Protein AF-0000000085037256 (afdb_homodimer)

pLDDT: mean 93.44, std 9.53, range [38.25, 98.62]

Radius of gyration: 22.41 Å; Cα contacts (8 Å, |Δi|>4): 250; chains: 2; bounding box: 40×69×41 Å

Foldseek 3Di:
DDDDPVDQPLVVVLVVVLVCDLVPVADAFDFDDALVVVCVVVVHDSVSSVVSVVVCVVLVQWHQDPPPHIGGHNPVVSSVVVVVVVVVVVVVVVVVVVVVVVDDPVRVVVVVVVVVVVVVVVVD/DDDDPVDQPLVVVLVVVLVCDLVPVADAFDFDDALVVVCVVVVHDSVSSVVSVVVCCVLVQWHQDPPPHIGGHNPVVSSVVVVVVVVVVVVVVVVVVVVVVVDDPVRVVVVVVVVVVVVVVVVD

Organism: Levilactobacillus brevis (strain ATCC 367 / BCRC 12310 / CIP 105137 / JCM 1170 / LMG 11437 / NCIMB 947 / NCTC 947) (NCBI:txid387344)

InterPro domains:
  IPR000524 Transcription regulator HTH, GntR [PF00392] (10-72)
  IPR000524 Transcription regulator HTH, GntR [PS50949] (7-75)
  IPR000524 Transcription regulator HTH, GntR [SM00345] (13-72)
  IPR000524 Transcription regulator HTH, GntR [cd07377] (8-73)
  IPR036388 Winged helix-like DNA-binding domain superfamily [G3DSA:1.10.10.10] (6-124)
  IPR036390 Winged helix DNA-binding domain superfamily [SSF46785] (2-76)

Sequence (248 aa):
MEFDDKVPIYYQIKTYLYHEMIIGQLAPGDKLPAVRQLAVDLTVNVNTVQRALGEMITEGIIESKRGKGNFVTMDEQRITHLKEQLVMEQLERVYEQLHALNLTDEEIIASLKRYIAQRGQQHDMEFDDKVPIYYQIKTYLYHEMIIGQLAPGDKLPAVRQLAVDLTVNVNTVQRALGEMITEGIIESKRGKGNFVTMDEQRITHLKEQLVMEQLERVYEQLHALNLTDEEIIASLKRYIAQRGQQHD

Structure (mmCIF, N/CA/C/O backbone):
data_AF-0000000085037256-model_v1
#
loop_
_entity.id
_entity.type
_entity.pdbx_description
1 polymer 'Transcriptional regulator, GntR family'
#
loop_
_atom_site.group_PDB
_atom_site.id
_atom_site.type_symbol
_atom_site.label_atom_id
_atom_site.label_alt_id
_atom_site.label_comp_id
_atom_site.label_asym_id
_atom_site.label_entity_id
_atom_site.label_seq_id
_atom_site.pdbx_PDB_ins_code
_atom_site.Cartn_x
_atom_site.Cartn_y
_atom_site.Cartn_z
_atom_site.occupancy
_atom_site.B_iso_or_equiv
_atom_site.auth_seq_id
_atom_site.auth_comp_id
_atom_site.auth_asym_id
_atom_site.auth_atom_id
_atom_site.pdbx_PDB_model_num
ATOM 1 N N . MET A 1 1 ? 8.766 -5.738 -16.219 1 71.19 1 MET A N 1
ATOM 2 C CA . MET A 1 1 ? 8.336 -5.531 -14.844 1 71.19 1 MET A CA 1
ATOM 3 C C . MET A 1 1 ? 9.188 -4.465 -14.164 1 71.19 1 MET A C 1
ATOM 5 O O . MET A 1 1 ? 10.406 -4.426 -14.344 1 71.19 1 MET A O 1
ATOM 9 N N . GLU A 1 2 ? 8.562 -3.508 -13.617 1 76.12 2 GLU A N 1
ATOM 10 C CA . GLU A 1 2 ? 9.297 -2.5 -12.852 1 76.12 2 GLU A CA 1
ATOM 11 C C . GLU A 1 2 ? 9.273 -2.807 -11.359 1 76.12 2 GLU A C 1
ATOM 13 O O . GLU A 1 2 ? 8.211 -2.781 -10.734 1 76.12 2 GLU A O 1
ATOM 18 N N . PHE A 1 3 ? 10.57 -3.064 -10.906 1 82.38 3 PHE A N 1
ATOM 19 C CA . PHE A 1 3 ? 10.664 -3.49 -9.516 1 82.38 3 PHE A CA 1
ATOM 20 C C . PHE A 1 3 ? 10.703 -2.283 -8.578 1 82.38 3 PHE A C 1
ATOM 22 O O . PHE A 1 3 ? 11.242 -1.232 -8.938 1 82.38 3 PHE A O 1
ATOM 29 N N . ASP A 1 4 ? 10.086 -2.488 -7.48 1 79.81 4 ASP A N 1
ATOM 30 C CA . ASP A 1 4 ? 10.156 -1.527 -6.383 1 79.81 4 ASP A CA 1
ATOM 31 C C . ASP A 1 4 ? 11.398 -1.771 -5.523 1 79.81 4 ASP A C 1
ATOM 33 O O . ASP A 1 4 ? 11.586 -2.867 -4.992 1 79.81 4 ASP A O 1
ATOM 37 N N . ASP A 1 5 ? 12.211 -0.884 -5.402 1 77.94 5 ASP A N 1
ATOM 38 C CA . ASP A 1 5 ? 13.477 -1.021 -4.688 1 77.94 5 ASP A CA 1
ATOM 39 C C . ASP A 1 5 ? 13.25 -1.223 -3.193 1 77.94 5 ASP A C 1
ATOM 41 O O . ASP A 1 5 ? 14.156 -1.629 -2.469 1 77.94 5 ASP A O 1
ATOM 45 N N . LYS A 1 6 ? 12.125 -0.974 -2.699 1 77.69 6 LYS A N 1
ATOM 46 C CA . LYS A 1 6 ? 11.852 -1.091 -1.271 1 77.69 6 LYS A CA 1
ATOM 47 C C . LYS A 1 6 ? 11.398 -2.504 -0.911 1 77.69 6 LYS A C 1
ATOM 49 O O . LYS A 1 6 ? 11.266 -2.836 0.269 1 77.69 6 LYS A O 1
ATOM 54 N N . VAL A 1 7 ? 11.195 -3.264 -1.83 1 85.88 7 VAL A N 1
ATOM 55 C CA . VAL A 1 7 ? 10.734 -4.637 -1.647 1 85.88 7 VAL A CA 1
ATOM 56 C C . VAL A 1 7 ? 11.75 -5.605 -2.244 1 85.88 7 VAL A C 1
ATOM 58 O O . VAL A 1 7 ? 12.227 -5.406 -3.365 1 85.88 7 VAL A O 1
ATOM 61 N N . PRO A 1 8 ? 12.094 -6.539 -1.472 1 93.06 8 PRO A N 1
ATOM 62 C CA . PRO A 1 8 ? 13.031 -7.512 -2.043 1 93.06 8 PRO A CA 1
ATOM 63 C C . PRO A 1 8 ? 12.578 -8.031 -3.404 1 93.06 8 PRO A C 1
ATOM 65 O O . PRO A 1 8 ? 11.398 -8.359 -3.586 1 93.06 8 PRO A O 1
ATOM 68 N N . ILE A 1 9 ? 13.453 -8.125 -4.258 1 94.38 9 ILE A N 1
ATOM 69 C CA . ILE A 1 9 ? 13.156 -8.461 -5.648 1 94.38 9 ILE A CA 1
ATOM 70 C C . ILE A 1 9 ? 12.547 -9.859 -5.715 1 94.38 9 ILE A C 1
ATOM 72 O O . ILE A 1 9 ? 11.594 -10.094 -6.465 1 94.38 9 ILE A O 1
ATOM 76 N N . TYR A 1 10 ? 13.086 -10.812 -4.949 1 96.75 10 TYR A N 1
ATOM 77 C CA . TYR A 1 10 ? 12.547 -12.172 -4.984 1 96.75 10 TYR A CA 1
ATOM 78 C C . TYR A 1 10 ? 11.07 -12.18 -4.602 1 96.75 10 TYR A C 1
ATOM 80 O O . TYR A 1 10 ? 10.281 -12.945 -5.168 1 96.75 10 TYR A O 1
ATOM 88 N N . TYR A 1 11 ? 10.758 -11.344 -3.723 1 95.62 11 TYR A N 1
ATOM 89 C CA . TYR A 1 11 ? 9.375 -11.266 -3.27 1 95.62 11 TYR A CA 1
ATOM 90 C C . TYR A 1 11 ? 8.477 -10.703 -4.359 1 95.62 11 TYR A C 1
ATOM 92 O O . TYR A 1 11 ? 7.336 -11.148 -4.527 1 95.62 11 TYR A O 1
ATOM 100 N N . GLN A 1 12 ? 8.961 -9.742 -4.984 1 94.62 12 GLN A N 1
ATOM 101 C CA . GLN A 1 12 ? 8.211 -9.164 -6.098 1 94.62 12 GLN A CA 1
ATOM 102 C C . GLN A 1 12 ? 8.016 -10.188 -7.215 1 94.62 12 GLN A C 1
ATOM 104 O O . GLN A 1 12 ? 6.969 -10.211 -7.863 1 94.62 12 GLN A O 1
ATOM 109 N N . ILE A 1 13 ? 9.008 -11.008 -7.41 1 95.94 13 ILE A N 1
ATOM 110 C CA . ILE A 1 13 ? 8.898 -12.078 -8.398 1 95.94 13 ILE A CA 1
ATOM 111 C C . ILE A 1 13 ? 7.805 -13.055 -7.98 1 95.94 13 ILE A C 1
ATOM 113 O O . ILE A 1 13 ? 6.949 -13.422 -8.789 1 95.94 13 ILE A O 1
ATOM 117 N N . LYS A 1 14 ? 7.852 -13.43 -6.742 1 96.31 14 LYS A N 1
ATOM 118 C CA . LYS A 1 14 ? 6.812 -14.312 -6.223 1 96.31 14 LYS A CA 1
ATOM 119 C C . LYS A 1 14 ? 5.426 -13.719 -6.449 1 96.31 14 LYS A C 1
ATOM 121 O O . LYS A 1 14 ? 4.531 -14.391 -6.969 1 96.31 14 LYS A O 1
ATOM 126 N N . THR A 1 15 ? 5.344 -12.5 -6.043 1 93.5 15 THR A N 1
ATOM 127 C CA . THR A 1 15 ? 4.043 -11.852 -6.109 1 93.5 15 THR A CA 1
ATOM 128 C C . THR A 1 15 ? 3.559 -11.75 -7.555 1 93.5 15 THR A C 1
ATOM 130 O O . THR A 1 15 ? 2.371 -11.93 -7.828 1 93.5 15 THR A O 1
ATOM 133 N N . TYR A 1 16 ? 4.457 -11.445 -8.43 1 93.69 16 TYR A N 1
ATOM 134 C CA . TYR A 1 16 ? 4.133 -11.398 -9.852 1 93.69 16 TYR A CA 1
ATOM 135 C C . TYR A 1 16 ? 3.594 -12.742 -10.328 1 93.69 16 TYR A C 1
ATOM 137 O O . TYR A 1 16 ? 2.539 -12.805 -10.969 1 93.69 16 TYR A O 1
ATOM 145 N N . LEU A 1 17 ? 4.293 -13.812 -10.023 1 96.38 17 LEU A N 1
ATOM 146 C CA . LEU A 1 17 ? 3.889 -15.148 -10.469 1 96.38 17 LEU A CA 1
ATOM 147 C C . LEU A 1 17 ? 2.58 -15.562 -9.805 1 96.38 17 LEU A C 1
ATOM 149 O O . LEU A 1 17 ? 1.736 -16.203 -10.438 1 96.38 17 LEU A O 1
ATOM 153 N N . TYR A 1 18 ? 2.432 -15.172 -8.508 1 96.75 18 TYR A N 1
ATOM 154 C CA . TYR A 1 18 ? 1.162 -15.422 -7.836 1 96.75 18 TYR A CA 1
ATOM 155 C C . TYR A 1 18 ? 0.011 -14.758 -8.578 1 96.75 18 TYR A C 1
ATOM 157 O O . TYR A 1 18 ? -1.038 -15.367 -8.789 1 96.75 18 TYR A O 1
ATOM 165 N N . HIS A 1 19 ? 0.252 -13.555 -8.953 1 94.69 19 HIS A N 1
ATOM 166 C CA . HIS A 1 19 ? -0.771 -12.82 -9.688 1 94.69 19 HIS A CA 1
ATOM 167 C C . HIS A 1 19 ? -1.136 -13.539 -10.992 1 94.69 19 HIS A C 1
ATOM 169 O O . HIS A 1 19 ? -2.318 -13.695 -11.305 1 94.69 19 HIS A O 1
ATOM 175 N N . GLU A 1 20 ? -0.145 -13.977 -11.688 1 94.62 20 GLU A N 1
ATOM 176 C CA . GLU A 1 20 ? -0.378 -14.688 -12.938 1 94.62 20 GLU A CA 1
ATOM 177 C C . GLU A 1 20 ? -1.206 -15.953 -12.711 1 94.62 20 GLU A C 1
ATOM 179 O O . GLU A 1 20 ? -2.043 -16.312 -13.547 1 94.62 20 GLU A O 1
ATOM 184 N N . MET A 1 21 ? -1.015 -16.578 -11.625 1 96.56 21 MET A N 1
ATOM 185 C CA . MET A 1 21 ? -1.751 -17.797 -11.297 1 96.56 21 MET A CA 1
ATOM 186 C C . MET A 1 21 ? -3.193 -17.484 -10.914 1 96.56 21 MET A C 1
ATOM 188 O O . MET A 1 21 ? -4.121 -18.172 -11.344 1 96.56 21 MET A O 1
ATOM 192 N N . ILE A 1 22 ? -3.316 -16.422 -10.242 1 94.38 22 ILE A N 1
ATOM 193 C CA . ILE A 1 22 ? -4.625 -16.047 -9.727 1 94.38 22 ILE A CA 1
ATOM 194 C C . ILE A 1 22 ? -5.523 -15.594 -10.867 1 94.38 22 ILE A C 1
ATOM 196 O O . ILE A 1 22 ? -6.711 -15.922 -10.906 1 94.38 22 ILE A O 1
ATOM 200 N N . ILE A 1 23 ? -4.93 -14.891 -11.82 1 92.12 23 ILE A N 1
ATOM 201 C CA . ILE A 1 23 ? -5.754 -14.359 -12.898 1 92.12 23 ILE A CA 1
ATOM 202 C C . ILE A 1 23 ? -5.859 -15.383 -14.023 1 92.12 23 ILE A C 1
ATOM 204 O O . ILE A 1 23 ? -6.461 -15.109 -15.07 1 92.12 23 ILE A O 1
ATOM 208 N N . GLY A 1 24 ? -5.184 -16.516 -13.859 1 92.19 24 GLY A N 1
ATOM 209 C CA . GLY A 1 24 ? -5.395 -17.656 -14.734 1 92.19 24 GLY A CA 1
ATOM 210 C C . GLY A 1 24 ? -4.43 -17.688 -15.906 1 92.19 24 GLY A C 1
ATOM 211 O O . GLY A 1 24 ? -4.527 -18.578 -16.766 1 92.19 24 GLY A O 1
ATOM 212 N N . GLN A 1 25 ? -3.518 -16.797 -16.016 1 94.5 25 GLN A N 1
ATOM 213 C CA . GLN A 1 25 ? -2.516 -16.828 -17.078 1 94.5 25 GLN A CA 1
ATOM 214 C C . GLN A 1 25 ? -1.557 -18 -16.891 1 94.5 25 GLN A C 1
ATOM 216 O O . GLN A 1 25 ? -1.005 -18.531 -17.859 1 94.5 25 GLN A O 1
ATOM 221 N N . LEU A 1 26 ? -1.323 -18.359 -15.656 1 96.94 26 LEU A N 1
ATOM 222 C CA . LEU A 1 26 ? -0.667 -19.609 -15.281 1 96.94 26 LEU A CA 1
ATOM 223 C C . LEU A 1 26 ? -1.65 -20.562 -14.602 1 96.94 26 LEU A C 1
ATOM 225 O O . LEU A 1 26 ? -1.991 -20.375 -13.43 1 96.94 26 LEU A O 1
ATOM 229 N N . ALA A 1 27 ? -2.049 -21.547 -15.305 1 96.56 27 ALA A N 1
ATOM 230 C CA . ALA A 1 27 ? -3.062 -22.453 -14.789 1 96.56 27 ALA A CA 1
ATOM 231 C C . ALA A 1 27 ? -2.424 -23.594 -13.992 1 96.56 27 ALA A C 1
ATOM 233 O O . ALA A 1 27 ? -1.229 -23.859 -14.133 1 96.56 27 ALA A O 1
ATOM 234 N N . PRO A 1 28 ? -3.236 -24.172 -13.141 1 97.19 28 PRO A N 1
ATOM 235 C CA . PRO A 1 28 ? -2.711 -25.359 -12.453 1 97.19 28 PRO A CA 1
ATOM 236 C C . PRO A 1 28 ? -2.105 -26.375 -13.414 1 97.19 28 PRO A C 1
ATOM 238 O O . PRO A 1 28 ? -2.713 -26.703 -14.438 1 97.19 28 PRO A O 1
ATOM 241 N N . GLY A 1 29 ? -0.904 -26.781 -13.125 1 97.56 29 GLY A N 1
ATOM 242 C CA . GLY A 1 29 ? -0.241 -27.797 -13.938 1 97.56 29 GLY A CA 1
ATOM 243 C C . GLY A 1 29 ? 0.643 -27.203 -15.016 1 97.56 29 GLY A C 1
ATOM 244 O O . GLY A 1 29 ? 1.441 -27.922 -15.633 1 97.56 29 GLY A O 1
ATOM 245 N N . ASP A 1 30 ? 0.539 -25.938 -15.289 1 97.94 30 ASP A N 1
ATOM 246 C CA . ASP A 1 30 ? 1.354 -25.297 -16.312 1 97.94 30 ASP A CA 1
ATOM 247 C C . ASP A 1 30 ? 2.834 -25.312 -15.938 1 97.94 30 ASP A C 1
ATOM 249 O O . ASP A 1 30 ? 3.184 -25.141 -14.766 1 97.94 30 ASP A O 1
ATOM 253 N N . LYS A 1 31 ? 3.604 -25.438 -16.922 1 98.06 31 LYS A N 1
ATOM 254 C CA . LYS A 1 31 ? 5.047 -25.344 -16.734 1 98.06 31 LYS A CA 1
ATOM 255 C C . LYS A 1 31 ? 5.496 -23.891 -16.672 1 98.06 31 LYS A C 1
ATOM 257 O O . LYS A 1 31 ? 5.066 -23.062 -17.5 1 98.06 31 LYS A O 1
ATOM 262 N N . LEU A 1 32 ? 6.285 -23.562 -15.672 1 97.94 32 LEU A N 1
ATOM 263 C CA . LEU A 1 32 ? 6.902 -22.234 -15.641 1 97.94 32 LEU A CA 1
ATOM 264 C C . LEU A 1 32 ? 8.094 -22.172 -16.594 1 97.94 32 LEU A C 1
ATOM 266 O O . LEU A 1 32 ? 8.734 -23.188 -16.859 1 97.94 32 LEU A O 1
ATOM 270 N N . PRO A 1 33 ? 8.391 -20.984 -17.062 1 95.94 33 PRO A N 1
ATOM 271 C CA . PRO A 1 33 ? 9.648 -20.844 -17.797 1 95.94 33 PRO A CA 1
ATOM 272 C C . PRO A 1 33 ? 10.859 -21.297 -16.969 1 95.94 33 PRO A C 1
ATOM 274 O O . PRO A 1 33 ? 10.828 -21.234 -15.742 1 95.94 33 PRO A O 1
ATOM 277 N N . ALA A 1 34 ? 11.852 -21.688 -17.703 1 96.25 34 ALA A N 1
ATOM 278 C CA . ALA A 1 34 ? 13.086 -22.078 -17.031 1 96.25 34 ALA A CA 1
ATOM 279 C C . ALA A 1 34 ? 13.633 -20.922 -16.188 1 96.25 34 ALA A C 1
ATOM 281 O O . ALA A 1 34 ? 13.43 -19.75 -16.516 1 96.25 34 ALA A O 1
ATOM 282 N N . VAL A 1 35 ? 14.273 -21.25 -15.094 1 96.69 35 VAL A N 1
ATOM 283 C CA . VAL A 1 35 ? 14.82 -20.266 -14.156 1 96.69 35 VAL A CA 1
ATOM 284 C C . VAL A 1 35 ? 15.664 -19.25 -14.906 1 96.69 35 VAL A C 1
ATOM 286 O O . VAL A 1 35 ? 15.516 -18.047 -14.695 1 96.69 35 VAL A O 1
ATOM 289 N N . ARG A 1 36 ? 16.516 -19.719 -15.812 1 96.31 36 ARG A N 1
ATOM 290 C CA . ARG A 1 36 ? 17.391 -18.828 -16.562 1 96.31 36 ARG A CA 1
ATOM 291 C C . ARG A 1 36 ? 16.594 -17.906 -17.484 1 96.31 36 ARG A C 1
ATOM 293 O O . ARG A 1 36 ? 16.938 -16.734 -17.641 1 96.31 36 ARG A O 1
ATOM 300 N N . GLN A 1 37 ? 15.617 -18.453 -18.062 1 96.56 37 GLN A N 1
ATOM 301 C CA . GLN A 1 37 ? 14.766 -17.641 -18.938 1 96.56 37 GLN A CA 1
ATOM 302 C C . GLN A 1 37 ? 14.031 -16.562 -18.141 1 96.56 37 GLN A C 1
ATOM 304 O O . GLN A 1 37 ? 13.93 -15.422 -18.578 1 96.56 37 GLN A O 1
ATOM 309 N N . LEU A 1 38 ? 13.492 -16.953 -16.922 1 95.94 38 LEU A N 1
ATOM 310 C CA . LEU A 1 38 ? 12.844 -15.984 -16.047 1 95.94 38 LEU A CA 1
ATOM 311 C C . LEU A 1 38 ? 13.805 -14.867 -15.664 1 95.94 38 LEU A C 1
ATOM 313 O O . LEU A 1 38 ? 13.422 -13.695 -15.633 1 95.94 38 LEU A O 1
ATOM 317 N N . ALA A 1 39 ? 15.023 -15.242 -15.352 1 96.94 39 ALA A N 1
ATOM 318 C CA . ALA A 1 39 ? 16.047 -14.266 -14.977 1 96.94 39 ALA A CA 1
ATOM 319 C C . ALA A 1 39 ? 16.281 -13.25 -16.094 1 96.94 39 ALA A C 1
ATOM 321 O O . ALA A 1 39 ? 16.359 -12.047 -15.844 1 96.94 39 ALA A O 1
ATOM 322 N N . VAL A 1 40 ? 16.297 -13.734 -17.312 1 95.62 40 VAL A N 1
ATOM 323 C CA . VAL A 1 40 ? 16.5 -12.891 -18.484 1 95.62 40 VAL A CA 1
ATOM 324 C C . VAL A 1 40 ? 15.273 -12.016 -18.719 1 95.62 40 VAL A C 1
ATOM 326 O O . VAL A 1 40 ? 15.391 -10.797 -1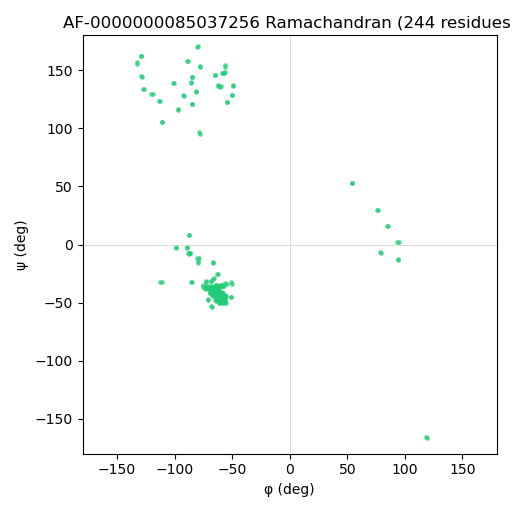8.859 1 95.62 40 VAL A O 1
ATOM 329 N N . ASP A 1 41 ? 14.164 -12.695 -18.656 1 93.56 41 ASP A N 1
ATOM 330 C CA . ASP A 1 41 ? 12.914 -11.992 -18.938 1 93.56 41 ASP A CA 1
ATOM 331 C C . ASP A 1 41 ? 12.688 -10.859 -17.938 1 93.56 41 ASP A C 1
ATOM 333 O O . ASP A 1 41 ? 12.172 -9.805 -18.297 1 93.56 41 ASP A O 1
ATOM 337 N N . LEU A 1 42 ? 13.062 -11.094 -16.703 1 93.12 42 LEU A N 1
ATOM 338 C CA . LEU A 1 42 ? 12.773 -10.133 -15.648 1 93.12 42 LEU A CA 1
ATOM 339 C C . LEU A 1 42 ? 13.992 -9.258 -15.367 1 93.12 42 LEU A C 1
ATOM 341 O O . LEU A 1 42 ? 13.938 -8.367 -14.508 1 93.12 42 LEU A O 1
ATOM 345 N N . THR A 1 43 ? 15.07 -9.523 -16.062 1 94.38 43 THR A N 1
ATOM 346 C CA . THR A 1 43 ? 16.328 -8.789 -15.891 1 94.38 43 THR A CA 1
ATOM 347 C C . THR A 1 43 ? 16.766 -8.805 -14.43 1 94.38 43 THR A C 1
ATOM 349 O O . THR A 1 43 ? 17.062 -7.754 -13.859 1 94.38 43 THR A O 1
ATOM 352 N N . VAL A 1 44 ? 16.828 -9.961 -13.891 1 95.81 44 VAL A N 1
ATOM 353 C CA . VAL A 1 44 ? 17.219 -10.156 -12.5 1 95.81 44 VAL A CA 1
ATOM 354 C C . VAL A 1 44 ? 18.266 -11.266 -12.414 1 95.81 44 VAL A C 1
ATOM 356 O O . VAL A 1 44 ? 18.375 -12.094 -13.32 1 95.81 44 VAL A O 1
ATOM 359 N N . ASN A 1 45 ? 19 -11.219 -11.391 1 96.06 45 ASN A N 1
ATOM 360 C CA . ASN A 1 45 ? 19.984 -12.258 -11.125 1 96.06 45 ASN A CA 1
ATOM 361 C C . ASN A 1 45 ? 19.328 -13.625 -10.984 1 96.06 45 ASN A C 1
ATOM 363 O O . ASN A 1 45 ? 18.297 -13.758 -10.312 1 96.06 45 ASN A O 1
ATOM 367 N N . VAL A 1 46 ? 19.922 -14.641 -11.594 1 97.38 46 VAL A N 1
ATOM 368 C CA . VAL A 1 46 ? 19.391 -16 -11.586 1 97.38 46 VAL A CA 1
ATOM 369 C C . VAL A 1 46 ? 19.203 -16.469 -10.148 1 97.38 46 VAL A C 1
ATOM 371 O O . VAL A 1 46 ? 18.25 -17.188 -9.844 1 97.38 46 VAL A O 1
ATOM 374 N N . ASN A 1 47 ? 20.016 -16.062 -9.273 1 98 47 ASN A N 1
ATOM 375 C CA . ASN A 1 47 ? 19.938 -16.484 -7.879 1 98 47 ASN A CA 1
ATOM 376 C C . ASN A 1 47 ? 18.688 -15.93 -7.199 1 98 47 ASN A C 1
ATOM 378 O O . ASN A 1 47 ? 18.109 -16.578 -6.324 1 98 47 ASN A O 1
ATOM 382 N N . THR A 1 48 ? 18.312 -14.742 -7.551 1 97.75 48 THR A N 1
ATOM 383 C CA . THR A 1 48 ? 17.109 -14.117 -7.004 1 97.75 48 THR A CA 1
ATOM 384 C C . THR A 1 48 ? 15.859 -14.852 -7.469 1 97.75 48 THR A C 1
ATOM 386 O O . THR A 1 48 ? 14.93 -15.062 -6.688 1 97.75 48 THR A O 1
ATOM 389 N N . VAL A 1 49 ? 15.938 -15.281 -8.719 1 97.69 49 VAL A N 1
ATOM 390 C CA . VAL A 1 49 ? 14.836 -16.062 -9.258 1 97.69 49 VAL A CA 1
ATOM 391 C C . VAL A 1 49 ? 14.75 -17.406 -8.539 1 97.69 49 VAL A C 1
ATOM 393 O O . VAL A 1 49 ? 13.664 -17.844 -8.141 1 97.69 49 VAL A O 1
ATOM 396 N N . GLN A 1 50 ? 15.859 -18 -8.352 1 97.94 50 GLN A N 1
ATOM 397 C CA . GLN A 1 50 ? 15.906 -19.297 -7.668 1 97.94 50 GLN A CA 1
ATOM 398 C C . GLN A 1 50 ? 15.344 -19.188 -6.25 1 97.94 50 GLN A C 1
ATOM 400 O O . GLN A 1 50 ? 14.617 -20.062 -5.801 1 97.94 50 GLN A O 1
ATOM 405 N N . ARG A 1 51 ? 15.711 -18.156 -5.625 1 98.19 51 ARG A N 1
ATOM 406 C CA . ARG A 1 51 ? 15.195 -17.922 -4.281 1 98.19 51 ARG A CA 1
ATOM 407 C C . ARG A 1 51 ? 13.672 -17.812 -4.293 1 98.19 51 ARG A C 1
ATOM 409 O O . ARG A 1 51 ? 12.992 -18.438 -3.465 1 98.19 51 ARG A O 1
ATOM 416 N N . ALA A 1 52 ? 13.141 -17.031 -5.172 1 98.12 52 ALA A N 1
ATOM 417 C CA . ALA A 1 52 ? 11.695 -16.844 -5.293 1 98.12 52 ALA A CA 1
ATOM 418 C C . ALA A 1 52 ? 11 -18.188 -5.535 1 98.12 52 ALA A C 1
ATOM 420 O O . ALA A 1 52 ? 10.055 -18.547 -4.824 1 98.12 52 ALA A O 1
ATOM 421 N N . LEU A 1 53 ? 11.547 -18.906 -6.477 1 98.31 53 LEU A N 1
ATOM 422 C CA . LEU A 1 53 ? 10.93 -20.188 -6.828 1 98.31 53 LEU A CA 1
ATOM 423 C C . LEU A 1 53 ? 11.078 -21.188 -5.695 1 98.31 53 LEU A C 1
ATOM 425 O O . LEU A 1 53 ? 10.18 -22 -5.453 1 98.31 53 LEU A O 1
ATOM 429 N N . GLY A 1 54 ? 12.25 -21.156 -5.074 1 98.31 54 GLY A N 1
ATOM 430 C CA . GLY A 1 54 ? 12.445 -22.031 -3.93 1 98.31 54 GLY A CA 1
ATOM 431 C C . GLY A 1 54 ? 11.406 -21.828 -2.844 1 98.31 54 GLY A C 1
ATOM 432 O O . GLY A 1 54 ? 10.875 -22.797 -2.297 1 98.31 54 GLY A O 1
ATOM 433 N N . GLU A 1 55 ? 11.086 -20.609 -2.52 1 98 55 GLU A N 1
ATOM 434 C CA . GLU A 1 55 ? 10.062 -20.297 -1.523 1 98 55 GLU A CA 1
ATOM 435 C C . GLU A 1 55 ? 8.688 -20.766 -1.985 1 98 55 GLU A C 1
ATOM 437 O O . GLU A 1 55 ? 7.91 -21.312 -1.191 1 98 55 GLU A O 1
ATOM 442 N N . MET A 1 56 ? 8.438 -20.547 -3.217 1 98.25 56 MET A N 1
ATOM 443 C CA . MET A 1 56 ? 7.152 -20.953 -3.766 1 98.25 56 MET A CA 1
ATOM 444 C C . MET A 1 56 ? 6.992 -22.469 -3.701 1 98.25 56 MET A C 1
ATOM 446 O O . MET A 1 56 ? 5.891 -22.984 -3.486 1 98.25 56 MET A O 1
ATOM 450 N N . ILE A 1 57 ? 8.109 -23.203 -3.926 1 98.06 57 ILE A N 1
ATOM 451 C CA . ILE A 1 57 ? 8.117 -24.656 -3.811 1 98.06 57 ILE A CA 1
ATOM 452 C C . ILE A 1 57 ? 7.832 -25.062 -2.365 1 98.06 57 ILE A C 1
ATOM 454 O O . ILE A 1 57 ? 6.988 -25.922 -2.109 1 98.06 57 ILE A O 1
ATOM 458 N N . THR A 1 58 ? 8.531 -24.438 -1.468 1 97.62 58 THR A N 1
ATOM 459 C CA . THR A 1 58 ? 8.336 -24.719 -0.049 1 97.62 58 THR A CA 1
ATOM 460 C C . THR A 1 58 ? 6.887 -24.469 0.356 1 97.62 58 THR A C 1
ATOM 462 O O . THR A 1 58 ? 6.324 -25.234 1.147 1 97.62 58 THR A O 1
ATOM 465 N N . GLU A 1 59 ? 6.266 -23.469 -0.255 1 96.31 59 GLU A N 1
ATOM 466 C CA . GLU A 1 59 ? 4.887 -23.094 0.05 1 96.31 59 GLU A CA 1
ATOM 467 C C . GLU A 1 59 ? 3.896 -24.031 -0.64 1 96.31 59 GLU A C 1
ATOM 469 O O . GLU A 1 59 ? 2.701 -24 -0.342 1 96.31 59 GLU A O 1
ATOM 474 N N . GLY A 1 60 ? 4.395 -24.781 -1.615 1 97.62 60 GLY A N 1
ATOM 475 C CA . GLY A 1 60 ? 3.57 -25.75 -2.311 1 97.62 60 GLY A CA 1
ATOM 476 C C . GLY A 1 60 ? 2.787 -25.156 -3.465 1 97.62 60 GLY A C 1
ATOM 477 O O . GLY A 1 60 ? 1.831 -25.766 -3.953 1 97.62 60 GLY A O 1
ATOM 478 N N . ILE A 1 61 ? 3.145 -23.984 -3.908 1 97.94 61 ILE A N 1
ATOM 479 C CA . ILE A 1 61 ? 2.436 -23.281 -4.969 1 97.94 61 ILE A CA 1
ATOM 480 C C . ILE A 1 61 ? 2.943 -23.75 -6.328 1 97.94 61 ILE A C 1
ATOM 482 O O . ILE A 1 61 ? 2.197 -23.75 -7.312 1 97.94 61 ILE A O 1
ATOM 486 N N . ILE A 1 62 ? 4.242 -24.094 -6.301 1 98.38 62 ILE A N 1
ATOM 487 C CA . ILE A 1 62 ? 4.793 -24.75 -7.48 1 98.38 62 ILE A CA 1
ATOM 488 C C . ILE A 1 62 ? 5.527 -26.031 -7.062 1 98.38 62 ILE A C 1
ATOM 490 O O . ILE A 1 62 ? 5.848 -26.203 -5.883 1 98.38 62 ILE A O 1
ATOM 494 N N . GLU A 1 63 ? 5.727 -26.828 -8 1 98 63 GLU A N 1
ATOM 495 C CA . GLU A 1 63 ? 6.418 -28.094 -7.789 1 98 63 GLU A CA 1
ATOM 496 C C . GLU A 1 63 ? 7.582 -28.266 -8.766 1 98 63 GLU A C 1
ATOM 498 O O . GLU A 1 63 ? 7.445 -27.984 -9.953 1 98 63 GLU A O 1
ATOM 503 N N . SER A 1 64 ? 8.625 -28.672 -8.188 1 97.56 64 SER A N 1
ATOM 504 C CA . SER A 1 64 ? 9.789 -28.938 -9.016 1 97.56 64 SER A CA 1
ATOM 505 C C . SER A 1 64 ? 9.828 -30.406 -9.445 1 97.56 64 SER A C 1
ATOM 507 O O . SER A 1 64 ? 9.617 -31.312 -8.633 1 97.56 64 SER A O 1
ATOM 509 N N . LYS A 1 65 ? 9.969 -30.656 -10.703 1 96.06 65 LYS A N 1
ATOM 510 C CA . LYS A 1 65 ? 10.18 -32 -11.234 1 96.06 65 LYS A CA 1
ATOM 511 C C . LYS A 1 65 ? 11.578 -32.125 -11.836 1 96.06 65 LYS A C 1
ATOM 513 O O . LYS A 1 65 ? 11.922 -31.422 -12.773 1 96.06 65 LYS A O 1
ATOM 518 N N . ARG A 1 66 ? 12.281 -33.062 -11.328 1 93.81 66 ARG A N 1
ATOM 519 C CA . ARG A 1 66 ? 13.664 -33.25 -11.734 1 93.81 66 ARG A CA 1
ATOM 520 C C . ARG A 1 66 ? 13.781 -33.406 -13.25 1 93.81 66 ARG A C 1
ATOM 522 O O . ARG A 1 66 ? 13.102 -34.25 -13.836 1 93.81 66 ARG A O 1
ATOM 529 N N . GLY A 1 67 ? 14.539 -32.562 -13.797 1 93.75 67 GLY A N 1
ATOM 530 C CA . GLY A 1 67 ? 14.82 -32.625 -15.227 1 93.75 67 GLY A CA 1
ATOM 531 C C . GLY A 1 67 ? 13.703 -32.062 -16.078 1 93.75 67 GLY A C 1
ATOM 532 O O . GLY A 1 67 ? 13.836 -31.984 -17.312 1 93.75 67 GLY A O 1
ATOM 533 N N . LYS A 1 68 ? 12.602 -31.734 -15.531 1 96.38 68 LYS A N 1
ATOM 534 C CA . LYS A 1 68 ? 11.445 -31.297 -16.297 1 96.38 68 LYS A CA 1
ATOM 535 C C . LYS A 1 68 ? 11.156 -29.812 -16.062 1 96.38 68 LYS A C 1
ATOM 537 O O . LYS A 1 68 ? 10.695 -29.109 -16.953 1 96.38 68 LYS A O 1
ATOM 542 N N . GLY A 1 69 ? 11.461 -29.344 -14.852 1 97.19 69 GLY A N 1
ATOM 543 C CA . GLY A 1 69 ? 11.25 -27.938 -14.539 1 97.19 69 GLY A CA 1
ATOM 544 C C . GLY A 1 69 ? 10.258 -27.719 -13.414 1 97.19 69 GLY A C 1
ATOM 545 O O . GLY A 1 69 ? 10.07 -28.594 -12.57 1 97.19 69 GLY A O 1
ATOM 546 N N . ASN A 1 70 ? 9.797 -26.469 -13.281 1 98.25 70 ASN A N 1
ATOM 547 C CA . ASN A 1 70 ? 8.836 -26.094 -12.25 1 98.25 70 ASN A CA 1
ATOM 548 C C . ASN A 1 70 ? 7.426 -25.984 -12.812 1 98.25 70 ASN A C 1
ATOM 550 O O . ASN A 1 70 ? 7.234 -25.469 -13.922 1 98.25 70 ASN A O 1
ATOM 554 N N . PHE A 1 71 ? 6.496 -26.469 -12.055 1 98.62 71 PHE A N 1
ATOM 555 C CA . PHE A 1 71 ? 5.105 -26.484 -12.5 1 98.62 71 PHE A CA 1
ATOM 556 C C . PHE A 1 71 ? 4.191 -25.875 -11.445 1 98.62 71 PHE A C 1
ATOM 558 O O . PHE A 1 71 ? 4.422 -26.047 -10.25 1 98.62 71 PHE A O 1
ATOM 565 N N . VAL A 1 72 ? 3.178 -25.203 -11.914 1 98.5 72 VAL A N 1
ATOM 566 C CA . VAL A 1 72 ? 2.15 -24.719 -11 1 98.5 72 VAL A CA 1
ATOM 567 C C . VAL A 1 72 ? 1.465 -25.922 -10.328 1 98.5 72 VAL A C 1
ATOM 569 O O . VAL A 1 72 ? 1.158 -26.906 -10.992 1 98.5 72 VAL A O 1
ATOM 572 N N . THR A 1 73 ? 1.229 -25.844 -9.086 1 98.12 73 THR A N 1
ATOM 573 C CA . THR A 1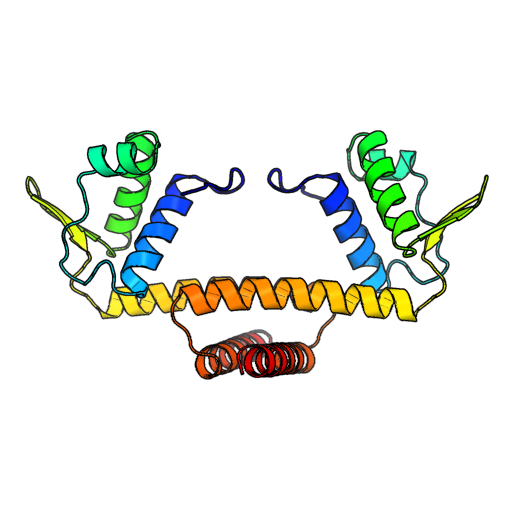 73 ? 0.577 -26.922 -8.352 1 98.12 73 THR A CA 1
ATOM 574 C C . THR A 1 73 ? -0.781 -27.25 -8.969 1 98.12 73 THR A C 1
ATOM 576 O O . THR A 1 73 ? -1.473 -26.359 -9.469 1 98.12 73 THR A O 1
ATOM 579 N N . MET A 1 74 ? -1.208 -28.516 -8.906 1 97.12 74 MET A N 1
ATOM 580 C CA . MET A 1 74 ? -2.529 -28.953 -9.359 1 97.12 74 MET A CA 1
ATOM 581 C C . MET A 1 74 ? -3.562 -28.797 -8.25 1 97.12 74 MET A C 1
ATOM 583 O O . MET A 1 74 ? -4.758 -28.969 -8.477 1 97.12 74 MET A O 1
ATOM 587 N N . ASP A 1 75 ? -3.072 -28.453 -7.07 1 96.44 75 ASP A N 1
ATOM 588 C CA . ASP A 1 75 ? -3.947 -28.25 -5.918 1 96.44 75 ASP A CA 1
ATOM 589 C C . ASP A 1 75 ? -4.633 -26.891 -5.977 1 96.44 75 ASP A C 1
ATOM 591 O O . ASP A 1 75 ? -4.105 -25.906 -5.465 1 96.44 75 ASP A O 1
ATOM 595 N N . GLU A 1 76 ? -5.789 -26.875 -6.453 1 94.31 76 GLU A N 1
ATOM 596 C CA . GLU A 1 76 ? -6.52 -25.625 -6.656 1 94.31 76 GLU A CA 1
ATOM 597 C C . GLU A 1 76 ? -6.852 -24.953 -5.324 1 94.31 76 GLU A C 1
ATOM 599 O O . GLU A 1 76 ? -6.973 -23.734 -5.25 1 94.31 76 GLU A O 1
ATOM 604 N N . GLN A 1 77 ? -7.004 -25.781 -4.344 1 95.69 77 GLN A N 1
ATOM 605 C CA . GLN A 1 77 ? -7.293 -25.234 -3.025 1 95.69 77 GLN A CA 1
ATOM 606 C C . GLN A 1 77 ? -6.125 -24.391 -2.514 1 95.69 77 GLN A C 1
ATOM 608 O O . GLN A 1 77 ? -6.328 -23.391 -1.821 1 95.69 77 GLN A O 1
ATOM 613 N N . ARG A 1 78 ? -4.934 -24.766 -2.826 1 95.81 78 ARG A N 1
ATOM 614 C CA . ARG A 1 78 ? -3.754 -24 -2.418 1 95.81 78 ARG A CA 1
ATOM 615 C C . ARG A 1 78 ? -3.715 -22.641 -3.102 1 95.81 78 ARG A C 1
ATOM 617 O O . ARG A 1 78 ? -3.344 -21.641 -2.484 1 95.81 78 ARG A O 1
ATOM 624 N N . ILE A 1 79 ? -4.09 -22.625 -4.312 1 94.75 79 ILE A N 1
ATOM 625 C CA . ILE A 1 79 ? -4.105 -21.375 -5.062 1 94.75 79 ILE A CA 1
ATOM 626 C C . ILE A 1 79 ? -5.195 -20.453 -4.508 1 94.75 79 ILE A C 1
ATOM 628 O O . ILE A 1 79 ? -4.98 -19.25 -4.363 1 94.75 79 ILE A O 1
ATOM 632 N N . THR A 1 80 ? -6.309 -21.125 -4.223 1 94.94 80 THR A N 1
ATOM 633 C CA . THR A 1 80 ? -7.402 -20.375 -3.629 1 94.94 80 THR A CA 1
ATOM 634 C C . THR A 1 80 ? -6.98 -19.766 -2.291 1 94.94 80 THR A C 1
ATOM 636 O O . THR A 1 80 ? -7.25 -18.594 -2.021 1 94.94 80 THR A O 1
ATOM 639 N N . HIS A 1 81 ? -6.312 -20.547 -1.529 1 95.88 81 HIS A N 1
ATOM 640 C CA . HIS A 1 81 ? -5.832 -20.078 -0.238 1 95.88 81 HIS A CA 1
ATOM 641 C C . HIS A 1 81 ? -4.809 -18.953 -0.409 1 95.88 81 HIS A C 1
ATOM 643 O O . HIS A 1 81 ? -4.816 -17.984 0.347 1 95.88 81 HIS A O 1
ATOM 649 N N . LEU A 1 82 ? -3.986 -19.078 -1.371 1 95.81 82 LEU A N 1
ATOM 650 C CA . LEU A 1 82 ? -3.014 -18.047 -1.688 1 95.81 82 LEU A CA 1
ATOM 651 C C . LEU A 1 82 ? -3.713 -16.734 -2.021 1 95.81 82 LEU A C 1
ATOM 653 O O . LEU A 1 82 ? -3.326 -15.672 -1.521 1 95.81 82 LEU A O 1
ATOM 657 N N . LYS A 1 83 ? -4.703 -16.828 -2.857 1 95.88 83 LYS A N 1
ATOM 658 C CA . LYS A 1 83 ? -5.477 -15.641 -3.209 1 95.88 83 LYS A CA 1
ATOM 659 C C . LYS A 1 83 ? -6.062 -14.977 -1.966 1 95.88 83 LYS A C 1
ATOM 661 O O . LYS A 1 83 ? -5.949 -13.766 -1.791 1 95.88 83 LYS A O 1
ATOM 666 N N . GLU A 1 84 ? -6.617 -15.805 -1.124 1 96 84 GLU A N 1
ATOM 667 C CA . GLU A 1 84 ? -7.223 -15.297 0.102 1 96 84 GLU A CA 1
ATOM 668 C C . GLU A 1 84 ? -6.18 -14.609 0.983 1 96 84 GLU A C 1
ATOM 670 O O . GLU A 1 84 ? -6.449 -13.555 1.564 1 96 84 GLU A O 1
ATOM 675 N N . GLN A 1 85 ? -5.09 -15.219 1.03 1 95.62 85 GLN A N 1
ATOM 676 C CA . GLN A 1 85 ? -4.008 -14.656 1.831 1 95.62 85 GLN A CA 1
ATOM 677 C C . GLN A 1 85 ? -3.572 -13.297 1.284 1 95.62 85 GLN A C 1
ATOM 679 O O . GLN A 1 85 ? -3.395 -12.344 2.045 1 95.62 85 GLN A O 1
ATOM 684 N N . LEU A 1 86 ? -3.404 -13.203 0.05 1 96.06 86 LEU A N 1
ATOM 685 C CA . LEU A 1 86 ? -2.992 -11.953 -0.586 1 96.06 86 LEU A CA 1
ATOM 686 C C . LEU A 1 86 ? -4.051 -10.875 -0.405 1 96.06 86 LEU A C 1
ATOM 688 O O . LEU A 1 86 ? -3.725 -9.711 -0.139 1 96.06 86 LEU A O 1
ATOM 692 N N . VAL A 1 87 ? -5.309 -11.242 -0.528 1 97.31 87 VAL A N 1
ATOM 693 C CA . VAL A 1 87 ? -6.422 -10.32 -0.32 1 97.31 87 VAL A CA 1
ATOM 694 C C . VAL A 1 87 ? -6.391 -9.789 1.11 1 97.31 87 VAL A C 1
ATOM 696 O O . VAL A 1 87 ? -6.461 -8.578 1.329 1 97.31 87 VAL A O 1
ATOM 699 N N . MET A 1 88 ? -6.227 -10.648 2.039 1 96.56 88 MET A N 1
ATOM 700 C CA . MET A 1 88 ? -6.23 -10.266 3.449 1 96.56 88 MET A CA 1
ATOM 701 C C . MET A 1 88 ? -5.07 -9.328 3.76 1 96.56 88 MET A C 1
ATOM 703 O O . MET A 1 88 ? -5.219 -8.383 4.543 1 96.56 88 MET A O 1
ATOM 707 N N . GLU A 1 89 ? -3.994 -9.641 3.193 1 95.19 89 GLU A N 1
ATOM 708 C CA . GLU A 1 89 ? -2.83 -8.781 3.402 1 95.19 89 GLU A CA 1
ATOM 709 C C . GLU A 1 89 ? -3.104 -7.355 2.924 1 95.19 89 GLU A C 1
ATOM 711 O O . GLU A 1 89 ? -2.732 -6.391 3.596 1 95.19 89 GLU A O 1
ATOM 716 N N . GLN A 1 90 ? -3.682 -7.219 1.756 1 96.12 90 GLN A N 1
ATOM 717 C CA . GLN A 1 90 ? -4.02 -5.906 1.221 1 96.12 90 GLN A CA 1
ATOM 718 C C . GLN A 1 90 ? -5.059 -5.207 2.092 1 96.12 90 GLN A C 1
ATOM 720 O O . GLN A 1 90 ? -4.949 -4.008 2.361 1 96.12 90 GLN A O 1
ATOM 725 N N . LEU A 1 91 ? -6.062 -5.945 2.598 1 97.5 91 LEU A N 1
ATOM 726 C CA . LEU A 1 91 ? -7.121 -5.387 3.432 1 97.5 91 LEU A CA 1
ATOM 727 C C . LEU A 1 91 ? -6.566 -4.926 4.773 1 97.5 91 LEU A C 1
ATOM 729 O O . LEU A 1 91 ? -6.953 -3.867 5.281 1 97.5 91 LEU A O 1
ATOM 733 N N . GLU A 1 92 ? -5.73 -5.758 5.32 1 97 92 GLU A N 1
ATOM 734 C CA . GLU A 1 92 ? -5.102 -5.379 6.582 1 97 92 GLU A CA 1
ATOM 735 C C . GLU A 1 92 ? -4.332 -4.07 6.441 1 97 92 GLU A C 1
ATOM 737 O O . GLU A 1 92 ? -4.441 -3.186 7.297 1 97 92 GLU A O 1
ATOM 742 N N . ARG A 1 93 ? -3.607 -3.99 5.387 1 95.31 93 ARG A N 1
ATOM 743 C CA . ARG A 1 93 ? -2.793 -2.803 5.145 1 95.31 93 ARG A CA 1
ATOM 744 C C . ARG A 1 93 ? -3.664 -1.556 5.027 1 95.31 93 ARG A C 1
ATOM 746 O O . ARG A 1 93 ? -3.414 -0.553 5.699 1 95.31 93 ARG A O 1
ATOM 753 N N . VAL A 1 94 ? -4.668 -1.649 4.199 1 97.44 94 VAL A N 1
ATOM 754 C CA . VAL A 1 94 ? -5.48 -0.456 3.979 1 97.44 94 VAL A CA 1
ATOM 755 C C . VAL A 1 94 ? -6.293 -0.143 5.23 1 97.44 94 VAL A C 1
ATOM 757 O O . VAL A 1 94 ? -6.52 1.025 5.559 1 97.44 94 VAL A O 1
ATOM 760 N N . TYR A 1 95 ? -6.742 -1.14 5.922 1 97.25 95 TYR A N 1
ATOM 761 C CA . TYR A 1 95 ? -7.473 -0.953 7.172 1 97.25 95 TYR A CA 1
ATOM 762 C C . TYR A 1 95 ? -6.641 -0.162 8.172 1 97.25 95 TYR A C 1
ATOM 764 O O . TYR A 1 95 ? -7.125 0.809 8.758 1 97.25 95 TYR A O 1
ATOM 772 N N . GLU A 1 96 ? -5.41 -0.564 8.328 1 95.75 96 GLU A N 1
ATOM 773 C CA . GLU A 1 96 ? -4.512 0.11 9.266 1 95.75 96 GLU A CA 1
ATOM 774 C C . GLU A 1 96 ? -4.25 1.55 8.836 1 95.75 96 GLU A C 1
ATOM 776 O O . GLU A 1 96 ? -4.211 2.455 9.672 1 95.75 96 GLU A O 1
ATOM 781 N N . GLN A 1 97 ? -4.047 1.71 7.547 1 94.06 97 GLN A N 1
ATOM 782 C CA . GLN A 1 97 ? -3.773 3.045 7.023 1 94.06 97 GLN A CA 1
ATOM 783 C C . GLN A 1 97 ? -4.973 3.967 7.215 1 94.06 97 GLN A C 1
ATOM 785 O O . GLN A 1 97 ? -4.816 5.125 7.609 1 94.06 97 GLN A O 1
ATOM 790 N N . LEU A 1 98 ? -6.18 3.492 6.984 1 96.94 98 LEU A N 1
ATOM 791 C CA . LEU A 1 98 ? -7.387 4.305 7.109 1 96.94 98 LEU A CA 1
ATOM 792 C C . LEU A 1 98 ? -7.715 4.57 8.57 1 96.94 9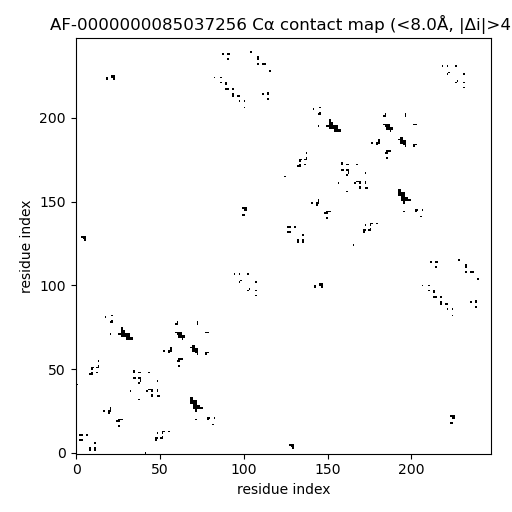8 LEU A C 1
ATOM 794 O O . LEU A 1 98 ? -8.156 5.668 8.93 1 96.94 98 LEU A O 1
ATOM 798 N N . HIS A 1 99 ? -7.457 3.566 9.438 1 94.75 99 HIS A N 1
ATOM 799 C CA . HIS A 1 99 ? -7.633 3.789 10.867 1 94.75 99 HIS A CA 1
ATOM 800 C C . HIS A 1 99 ? -6.66 4.844 11.383 1 94.75 99 HIS A C 1
ATOM 802 O O . HIS A 1 99 ? -7.012 5.645 12.258 1 94.75 99 HIS A O 1
ATOM 808 N N . ALA A 1 100 ? -5.52 4.766 10.812 1 91.81 100 ALA A N 1
ATOM 809 C CA . ALA A 1 100 ? -4.527 5.762 11.219 1 91.81 100 ALA A CA 1
ATOM 810 C C . ALA A 1 100 ? -4.992 7.172 10.859 1 91.81 100 ALA A C 1
ATOM 812 O O . ALA A 1 100 ? -4.531 8.148 11.453 1 91.81 100 ALA A O 1
ATOM 813 N N . LEU A 1 101 ? -5.848 7.297 9.859 1 94.06 101 LEU A N 1
ATOM 814 C CA . LEU A 1 101 ? -6.445 8.578 9.5 1 94.06 101 LEU A CA 1
ATOM 815 C C . LEU A 1 101 ? -7.715 8.828 10.305 1 94.06 101 LEU A C 1
ATOM 817 O O . LEU A 1 101 ? -8.523 9.688 9.938 1 94.06 101 LEU A O 1
ATOM 821 N N . ASN A 1 102 ? -7.996 7.938 11.344 1 93.44 102 A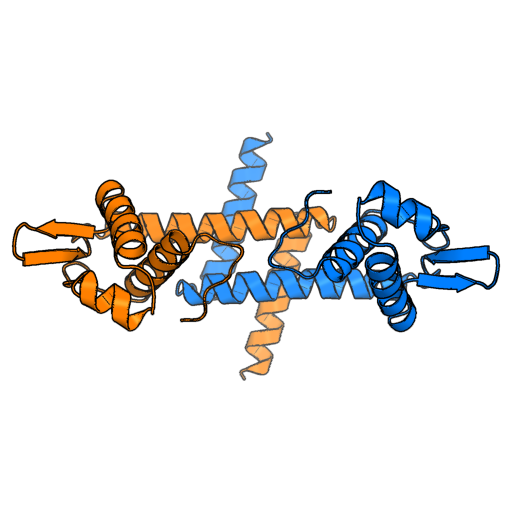SN A N 1
ATOM 822 C CA . ASN A 1 102 ? -9.047 8.078 12.344 1 93.44 102 ASN A CA 1
ATOM 823 C C . ASN A 1 102 ? -10.422 7.754 11.766 1 93.44 102 ASN A C 1
ATOM 825 O O . ASN A 1 102 ? -11.422 8.359 12.148 1 93.44 102 ASN A O 1
ATOM 829 N N . LEU A 1 103 ? -10.453 6.906 10.82 1 95.94 103 LEU A N 1
ATOM 830 C CA . LEU A 1 103 ? -11.742 6.41 10.328 1 95.94 103 LEU A CA 1
ATOM 831 C C . LEU A 1 103 ? -12.219 5.234 11.172 1 95.94 103 LEU A C 1
ATOM 833 O O . LEU A 1 103 ? -11.43 4.379 11.562 1 95.94 103 LEU A O 1
ATOM 837 N N . THR A 1 104 ? -13.5 5.215 11.461 1 95.69 104 THR A N 1
ATOM 838 C CA . THR A 1 104 ? -14.125 4.066 12.109 1 95.69 104 THR A CA 1
ATOM 839 C C . THR A 1 104 ? -14.406 2.957 11.102 1 95.69 104 THR A C 1
ATOM 841 O O . THR A 1 104 ? -14.281 3.164 9.891 1 95.69 104 THR A O 1
ATOM 844 N N . ASP A 1 105 ? -14.789 1.812 11.57 1 97.06 105 ASP A N 1
ATOM 845 C CA . ASP A 1 105 ? -15.141 0.698 10.695 1 97.06 105 ASP A CA 1
ATOM 846 C C . ASP A 1 105 ? -16.266 1.086 9.734 1 97.06 105 ASP A C 1
ATOM 848 O O . ASP A 1 105 ? -16.188 0.815 8.539 1 97.06 105 ASP A O 1
ATOM 852 N N . GLU A 1 106 ? -17.219 1.731 10.305 1 96.81 106 GLU A N 1
ATOM 853 C CA . GLU A 1 106 ? -18.359 2.146 9.5 1 96.81 106 GLU A CA 1
ATOM 854 C C . GLU A 1 106 ? -17.953 3.15 8.43 1 96.81 106 GLU A C 1
ATOM 856 O O . GLU A 1 106 ? -18.422 3.09 7.297 1 96.81 106 GLU A O 1
ATOM 861 N N . GLU A 1 107 ? -17.078 4.043 8.797 1 97.31 107 GLU A N 1
ATOM 862 C CA . GLU A 1 107 ? -16.609 5.051 7.844 1 97.31 107 GLU A CA 1
ATOM 863 C C . GLU A 1 107 ? -15.781 4.422 6.734 1 97.31 107 GLU A C 1
ATOM 865 O O . GLU A 1 107 ? -15.844 4.852 5.582 1 97.31 107 GLU A O 1
ATOM 870 N N . ILE A 1 108 ? -14.961 3.432 7.082 1 97.88 108 ILE A N 1
ATOM 871 C CA . ILE A 1 108 ? -14.125 2.748 6.105 1 97.88 108 ILE A CA 1
ATOM 872 C C . ILE A 1 108 ? -15 2.055 5.062 1 97.88 108 ILE A C 1
ATOM 874 O O . ILE A 1 108 ? -14.789 2.221 3.859 1 97.88 108 ILE A O 1
ATOM 878 N N . ILE A 1 109 ? -16 1.348 5.492 1 97.56 109 ILE A N 1
ATOM 879 C CA . ILE A 1 109 ? -16.906 0.644 4.586 1 97.56 109 ILE A CA 1
ATOM 880 C C . ILE A 1 109 ? -17.641 1.651 3.703 1 97.56 109 ILE A C 1
ATOM 882 O O . ILE A 1 109 ? -17.734 1.474 2.486 1 97.56 109 ILE A O 1
ATOM 886 N N . ALA A 1 110 ? -18.141 2.699 4.352 1 97.62 110 ALA A N 1
ATOM 887 C CA . ALA A 1 110 ? -18.875 3.719 3.613 1 97.62 110 ALA A CA 1
ATOM 888 C C . ALA A 1 110 ? -18 4.379 2.559 1 97.62 110 ALA A C 1
ATOM 890 O O . ALA A 1 110 ? -18.438 4.641 1.44 1 97.62 110 ALA A O 1
ATOM 891 N N . SER A 1 111 ? -16.734 4.652 2.918 1 97.69 111 SER A N 1
ATOM 892 C CA . SER A 1 111 ? -15.812 5.289 1.992 1 97.69 111 SER A CA 1
ATOM 893 C C . SER A 1 111 ? -15.5 4.383 0.806 1 97.69 111 SER A C 1
ATOM 895 O O . SER A 1 111 ? -15.422 4.848 -0.333 1 97.69 111 SER A O 1
ATOM 897 N N . LEU A 1 112 ? -15.281 3.156 1.082 1 97.75 112 LEU A N 1
ATOM 898 C CA . LEU A 1 112 ? -15.031 2.203 0.008 1 97.75 112 LEU A CA 1
ATOM 899 C C . LEU A 1 112 ? -16.219 2.117 -0.937 1 97.75 112 LEU A C 1
ATOM 901 O O . LEU A 1 112 ? -16.062 2.127 -2.158 1 97.75 112 LEU A O 1
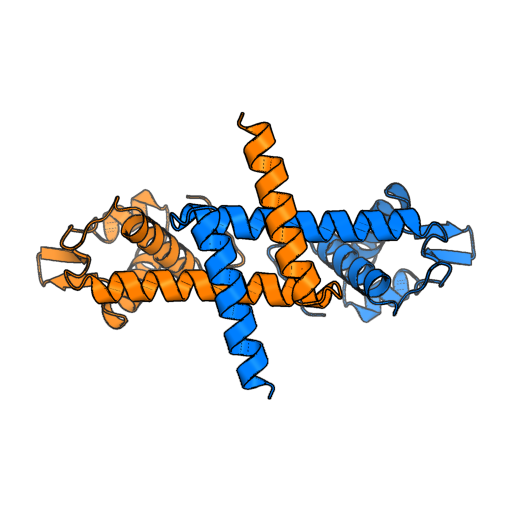ATOM 905 N N . LYS A 1 113 ? -17.438 2.035 -0.372 1 97.19 113 LYS A N 1
ATOM 906 C CA . LYS A 1 113 ? -18.641 1.979 -1.188 1 97.19 113 LYS A CA 1
ATOM 907 C C . LYS A 1 113 ? -18.781 3.229 -2.051 1 97.19 113 LYS A C 1
ATOM 909 O O . LYS A 1 113 ? -19.125 3.141 -3.23 1 97.19 113 LYS A O 1
ATOM 914 N N . ARG A 1 114 ? -18.531 4.332 -1.438 1 96.31 114 ARG A N 1
ATOM 915 C CA . ARG A 1 114 ? -18.594 5.594 -2.17 1 96.31 114 ARG A CA 1
ATOM 916 C C . ARG A 1 114 ? -17.562 5.621 -3.303 1 96.31 114 ARG A C 1
ATOM 918 O O . ARG A 1 114 ? -17.875 6.051 -4.414 1 96.31 114 ARG A O 1
ATOM 925 N N . TYR A 1 115 ? -16.391 5.207 -3.006 1 96.94 115 TYR A N 1
ATOM 926 C CA . TYR A 1 115 ? -15.336 5.164 -4.016 1 96.94 115 TYR A CA 1
ATOM 927 C C . TYR A 1 115 ? -15.75 4.301 -5.199 1 96.94 115 TYR A C 1
ATOM 929 O O . TYR A 1 115 ? -15.586 4.699 -6.355 1 96.94 115 TYR A O 1
ATOM 937 N N . ILE A 1 116 ? -16.297 3.105 -4.938 1 95.81 116 ILE A N 1
ATOM 938 C CA . ILE A 1 116 ? -16.703 2.164 -5.977 1 95.81 116 ILE A CA 1
ATOM 939 C C . ILE A 1 116 ? -17.859 2.758 -6.793 1 95.81 116 ILE A C 1
ATOM 941 O O . ILE A 1 116 ? -17.875 2.635 -8.023 1 95.81 116 ILE A O 1
ATOM 945 N N . ALA A 1 117 ? -18.781 3.41 -6.098 1 94 117 ALA A N 1
ATOM 946 C CA . ALA A 1 117 ? -19.922 4.02 -6.766 1 94 117 ALA A CA 1
ATOM 947 C C . ALA A 1 117 ? -19.469 5.133 -7.715 1 94 117 ALA A C 1
ATOM 949 O O . ALA A 1 117 ? -20.047 5.293 -8.797 1 94 117 ALA A O 1
ATOM 950 N N . GLN A 1 118 ? -18.5 5.891 -7.336 1 91.12 118 GLN A N 1
ATOM 951 C CA . GLN A 1 118 ? -18 7 -8.141 1 91.12 118 GLN A CA 1
ATOM 952 C C . GLN A 1 118 ? -17.25 6.496 -9.359 1 91.12 118 GLN A C 1
ATOM 954 O O . GLN A 1 118 ? -17.297 7.117 -10.422 1 91.12 118 GLN A O 1
ATOM 959 N N . ARG A 1 119 ? -16.469 5.41 -9.266 1 84.19 119 ARG A N 1
ATOM 960 C CA . ARG A 1 119 ? -15.758 4.805 -10.383 1 84.19 119 ARG A CA 1
ATOM 961 C C . ARG A 1 119 ? -16.719 4.188 -11.391 1 84.19 119 ARG A C 1
ATOM 963 O O . ARG A 1 119 ? -16.516 4.285 -12.602 1 84.19 119 ARG A O 1
ATOM 970 N N . GLY A 1 120 ? -17.641 3.285 -10.883 1 72 120 GLY A N 1
ATOM 971 C CA . GLY A 1 120 ? -18.656 2.701 -11.758 1 72 120 GLY A CA 1
ATOM 972 C C . GLY A 1 120 ? -19.406 3.734 -12.57 1 72 120 GLY A C 1
ATOM 973 O O . GLY A 1 120 ? -19.828 3.459 -13.695 1 72 120 GLY A O 1
ATOM 974 N N . GLN A 1 121 ? -19.625 4.914 -12.016 1 67.44 121 GLN A N 1
ATOM 975 C CA . GLN A 1 121 ? -20.281 5.996 -12.758 1 67.44 121 GLN A CA 1
ATOM 976 C C . GLN A 1 121 ? -19.344 6.574 -13.812 1 67.44 121 GLN A C 1
ATOM 978 O O . GLN A 1 121 ? -19.797 7.121 -14.82 1 67.44 121 GLN A O 1
ATOM 983 N N . GLN A 1 122 ? -18.062 6.582 -13.594 1 52.12 122 GLN A N 1
ATOM 984 C CA . GLN A 1 122 ? -17.125 7.117 -14.586 1 52.12 122 GLN A CA 1
ATOM 985 C C . GLN A 1 122 ? -16.953 6.148 -15.75 1 52.12 122 GLN A C 1
ATOM 987 O O . GLN A 1 122 ? -16.594 6.559 -16.859 1 52.12 122 GLN A O 1
ATOM 992 N N . HIS A 1 123 ? -16.938 4.898 -15.617 1 43.97 123 HIS A N 1
ATOM 993 C CA . HIS A 1 123 ? -16.844 3.93 -16.703 1 43.97 123 HIS A CA 1
ATOM 994 C C . HIS A 1 123 ? -18.188 3.736 -17.391 1 43.97 123 HIS A C 1
ATOM 996 O O . HIS A 1 123 ? -18.297 2.938 -18.328 1 43.97 123 HIS A O 1
ATOM 1002 N N . ASP A 1 124 ? -19.234 4.219 -16.844 1 38.59 124 ASP A N 1
ATOM 1003 C CA . ASP A 1 124 ? -20.375 4.367 -17.734 1 38.59 124 ASP A CA 1
ATOM 1004 C C . ASP A 1 124 ? -20.281 5.672 -18.516 1 38.59 124 ASP A C 1
ATOM 1006 O O . ASP A 1 124 ? -19.984 6.723 -17.953 1 38.59 124 ASP A O 1
ATOM 1010 N N . MET B 1 1 ? 10.852 8.031 13.781 1 71.06 1 MET B N 1
ATOM 1011 C CA . MET B 1 1 ? 10.164 7.68 12.539 1 71.06 1 MET B CA 1
ATOM 1012 C C . MET B 1 1 ? 11.062 6.84 11.633 1 71.06 1 MET B C 1
ATOM 1014 O O . MET B 1 1 ? 12.258 7.117 11.516 1 71.06 1 MET B O 1
ATOM 1018 N N . GLU B 1 2 ? 10.586 5.742 11.227 1 76.12 2 GLU B N 1
ATOM 1019 C CA . GLU B 1 2 ? 11.344 4.93 10.281 1 76.12 2 GLU B CA 1
ATOM 1020 C C . GLU B 1 2 ? 10.883 5.168 8.844 1 76.12 2 GLU B C 1
ATOM 1022 O O . GLU B 1 2 ? 9.734 4.867 8.5 1 76.12 2 GLU B O 1
ATOM 1027 N N . PHE B 1 3 ? 11.938 5.719 8.094 1 82.44 3 PHE B N 1
ATOM 1028 C CA . PHE B 1 3 ? 11.586 6.105 6.73 1 82.44 3 PHE B CA 1
ATOM 1029 C C . PHE B 1 3 ? 11.688 4.914 5.785 1 82.44 3 PHE B C 1
ATOM 1031 O O . PHE B 1 3 ? 12.539 4.039 5.973 1 82.44 3 PHE B O 1
ATOM 1038 N N . ASP B 1 4 ? 10.781 4.938 4.887 1 79.94 4 ASP B N 1
ATOM 1039 C CA . ASP B 1 4 ? 10.82 3.988 3.779 1 79.94 4 ASP B CA 1
ATOM 1040 C C . ASP B 1 4 ? 11.711 4.5 2.648 1 79.94 4 ASP B C 1
ATOM 1042 O O . ASP B 1 4 ? 11.484 5.586 2.115 1 79.94 4 ASP B O 1
ATOM 1046 N N . ASP B 1 5 ? 12.664 3.842 2.309 1 77.94 5 ASP B N 1
ATOM 1047 C CA . ASP B 1 5 ? 13.641 4.262 1.312 1 77.94 5 ASP B CA 1
ATOM 1048 C C . ASP B 1 5 ? 13.008 4.348 -0.076 1 77.94 5 ASP B C 1
ATOM 1050 O O . ASP B 1 5 ? 13.586 4.938 -0.992 1 77.94 5 ASP B O 1
ATOM 1054 N N . LYS B 1 6 ? 11.914 3.801 -0.28 1 77.62 6 LYS B N 1
ATOM 1055 C CA . LYS B 1 6 ? 11.281 3.795 -1.598 1 77.62 6 LYS B CA 1
ATOM 1056 C C . LYS B 1 6 ? 10.422 5.039 -1.799 1 77.62 6 LYS B C 1
ATOM 1058 O O . LYS B 1 6 ? 9.922 5.281 -2.898 1 77.62 6 LYS B O 1
ATOM 1063 N N . VAL B 1 7 ? 10.242 5.754 -0.856 1 85.94 7 VAL B N 1
ATOM 1064 C CA . VAL B 1 7 ? 9.43 6.965 -0.883 1 85.94 7 VAL B CA 1
ATOM 1065 C C . VAL B 1 7 ? 10.289 8.172 -0.534 1 85.94 7 VAL B C 1
ATOM 1067 O O . VAL B 1 7 ? 11.062 8.141 0.427 1 85.94 7 VAL B O 1
ATOM 1070 N N . PRO B 1 8 ? 10.203 9.141 -1.331 1 92.94 8 PRO B N 1
ATOM 1071 C CA . PRO B 1 8 ? 10.984 10.336 -0.983 1 92.94 8 PRO B CA 1
ATOM 1072 C C . PRO B 1 8 ? 10.773 10.781 0.462 1 92.94 8 PRO B C 1
ATOM 1074 O O . PRO B 1 8 ? 9.633 10.812 0.939 1 92.94 8 PRO B O 1
ATOM 1077 N N . ILE B 1 9 ? 11.773 11.094 1.075 1 94.38 9 ILE B N 1
ATOM 1078 C CA . ILE B 1 9 ? 11.758 11.406 2.5 1 94.38 9 ILE B CA 1
ATOM 1079 C C . ILE B 1 9 ? 10.867 12.617 2.756 1 94.38 9 ILE B C 1
ATOM 1081 O O . ILE B 1 9 ? 10.109 12.648 3.727 1 94.38 9 ILE B O 1
ATOM 1085 N N . TYR B 1 10 ? 10.953 13.641 1.908 1 96.69 10 TYR B N 1
ATOM 1086 C CA . TYR B 1 10 ? 10.141 14.836 2.109 1 96.69 10 TYR B CA 1
ATOM 1087 C C . TYR B 1 10 ? 8.656 14.484 2.105 1 96.69 10 TYR B C 1
ATOM 1089 O O . TYR B 1 10 ? 7.875 15.055 2.869 1 96.69 10 TYR B O 1
ATOM 1097 N N . TYR B 1 11 ? 8.328 13.57 1.305 1 95.56 11 TYR B N 1
ATOM 1098 C CA . TYR B 1 11 ? 6.938 13.148 1.207 1 95.56 11 TYR B CA 1
ATOM 1099 C C . TYR B 1 11 ? 6.496 12.422 2.471 1 95.56 11 TYR B C 1
ATOM 1101 O O . TYR B 1 11 ? 5.363 12.586 2.928 1 95.56 11 TYR B O 1
ATOM 1109 N N . GLN B 1 12 ? 7.344 11.633 2.932 1 94.62 12 GLN B N 1
ATOM 1110 C CA . GLN B 1 12 ? 7.051 10.938 4.176 1 94.62 12 GLN B CA 1
ATOM 1111 C C . GLN B 1 12 ? 6.902 11.914 5.34 1 94.62 12 GLN B C 1
ATOM 1113 O O . GLN B 1 12 ? 6.07 11.711 6.227 1 94.62 12 GLN B O 1
ATOM 1118 N N . ILE B 1 13 ? 7.68 12.945 5.305 1 95.94 13 ILE B N 1
ATOM 1119 C CA . ILE B 1 13 ? 7.566 13.992 6.32 1 95.94 13 ILE B CA 1
ATOM 1120 C C . ILE B 1 13 ? 6.203 14.672 6.211 1 95.94 13 ILE B C 1
ATOM 1122 O O . ILE B 1 13 ? 5.512 14.852 7.215 1 95.94 13 ILE B O 1
ATOM 1126 N N . LYS B 1 14 ? 5.84 14.992 5 1 96.31 14 LYS B N 1
ATOM 1127 C CA . LYS B 1 14 ? 4.523 15.586 4.781 1 96.31 14 LYS B CA 1
ATOM 1128 C C . LYS B 1 14 ? 3.418 14.688 5.328 1 96.31 14 LYS B C 1
ATOM 1130 O O . LYS B 1 14 ? 2.547 15.148 6.07 1 96.31 14 LYS B O 1
ATOM 1135 N N . THR B 1 15 ? 3.543 13.477 4.93 1 93.44 15 THR B N 1
ATOM 1136 C CA . THR B 1 15 ? 2.494 12.531 5.301 1 93.44 15 THR B CA 1
ATOM 1137 C C . THR B 1 15 ? 2.42 12.375 6.816 1 93.44 15 THR B C 1
ATOM 1139 O O . THR B 1 15 ? 1.331 12.266 7.383 1 93.44 15 THR B O 1
ATOM 1142 N N . TYR B 1 16 ? 3.559 12.32 7.434 1 93.69 16 TYR B N 1
ATOM 1143 C CA . TYR B 1 16 ? 3.617 12.25 8.891 1 93.69 16 TYR B CA 1
ATOM 1144 C C . TYR B 1 16 ? 2.906 13.438 9.523 1 93.69 16 TYR B C 1
ATOM 1146 O O . TYR B 1 16 ? 2.061 13.266 10.406 1 93.69 16 TYR B O 1
ATOM 1154 N N . LEU B 1 17 ? 3.225 14.641 9.078 1 96.31 17 LEU B N 1
ATOM 1155 C CA . LEU B 1 17 ? 2.633 15.844 9.648 1 96.31 17 LEU B CA 1
ATOM 1156 C C . LEU B 1 17 ? 1.142 15.914 9.336 1 96.31 17 LEU B C 1
ATOM 1158 O O . LEU B 1 17 ? 0.352 16.359 10.18 1 96.31 17 LEU B O 1
ATOM 1162 N N . TYR B 1 18 ? 0.767 15.453 8.109 1 96.69 18 TYR B N 1
ATOM 1163 C CA . TYR B 1 18 ? -0.651 15.375 7.777 1 96.69 18 TYR B CA 1
ATOM 1164 C C . TYR B 1 18 ? -1.39 14.469 8.758 1 96.69 18 TYR B C 1
ATOM 1166 O O . TYR B 1 18 ? -2.471 14.82 9.234 1 96.69 18 TYR B O 1
ATOM 1174 N N . HIS B 1 19 ? -0.774 13.383 9.039 1 94.56 19 HIS B N 1
ATOM 1175 C CA . HIS B 1 19 ? -1.377 12.453 9.984 1 94.56 19 HIS B CA 1
ATOM 1176 C C . HIS B 1 19 ? -1.57 13.102 11.352 1 94.56 19 HIS B C 1
ATOM 1178 O O . HIS B 1 19 ? -2.643 12.984 11.953 1 94.56 19 HIS B O 1
ATOM 1184 N N . GLU B 1 20 ? -0.576 13.781 11.797 1 94.56 20 GLU B N 1
ATOM 1185 C CA . GLU B 1 20 ? -0.658 14.461 13.086 1 94.56 20 GLU B CA 1
ATOM 1186 C C . GLU B 1 20 ? -1.795 15.477 13.102 1 94.56 20 GLU B C 1
ATOM 1188 O O . GLU B 1 20 ? -2.461 15.656 14.125 1 94.56 20 GLU B O 1
ATOM 1193 N N . MET B 1 21 ? -2.039 16.109 12.008 1 96.5 21 MET B N 1
ATOM 1194 C CA . MET B 1 21 ? -3.102 17.094 11.906 1 96.5 21 MET B CA 1
ATOM 1195 C C . MET B 1 21 ? -4.473 16.422 11.891 1 96.5 21 MET B C 1
ATOM 1197 O O . MET B 1 21 ? -5.402 16.891 12.547 1 96.5 21 MET B O 1
ATOM 1201 N N . ILE B 1 22 ? -4.5 15.359 11.242 1 94.19 22 ILE B N 1
ATOM 1202 C CA . ILE B 1 22 ? -5.766 14.664 11.047 1 94.19 22 ILE B CA 1
ATOM 1203 C C . ILE B 1 22 ? -6.219 14.039 12.367 1 94.19 22 ILE B C 1
ATOM 1205 O O . ILE B 1 22 ? -7.406 14.078 12.703 1 94.19 22 ILE B O 1
ATOM 1209 N N . ILE B 1 23 ? -5.258 13.547 13.125 1 91.88 23 ILE B N 1
ATOM 1210 C CA . ILE B 1 23 ? -5.637 12.859 14.359 1 91.88 23 ILE B CA 1
ATOM 1211 C C . ILE B 1 23 ? -5.707 13.867 15.508 1 91.88 23 ILE B C 1
ATOM 1213 O O . ILE B 1 23 ? -5.949 13.484 16.656 1 91.88 23 ILE B O 1
ATOM 1217 N N . GLY B 1 24 ? -5.371 15.109 15.219 1 91.88 24 GLY B N 1
ATOM 1218 C CA . GLY B 1 24 ? -5.629 16.188 16.156 1 91.88 24 GLY B CA 1
ATOM 1219 C C . GLY B 1 24 ? -4.445 16.5 17.047 1 91.88 24 GLY B C 1
ATOM 1220 O O . GLY B 1 24 ? -4.535 17.344 17.938 1 91.88 24 GLY B O 1
ATOM 1221 N N . GLN B 1 25 ? -3.348 15.859 16.891 1 94.38 25 GLN B N 1
ATOM 1222 C CA . GLN B 1 25 ? -2.152 16.172 17.672 1 94.38 25 GLN B CA 1
ATOM 1223 C C . GLN B 1 25 ? -1.579 17.531 17.297 1 94.38 25 GLN B C 1
ATOM 1225 O O . GLN B 1 25 ? -0.951 18.203 18.109 1 94.38 25 GLN B O 1
ATOM 1230 N N . LEU B 1 26 ? -1.752 17.891 16.062 1 96.94 26 LEU B N 1
ATOM 1231 C CA . LEU B 1 26 ? -1.527 19.234 15.562 1 96.94 26 LEU B CA 1
ATOM 1232 C C . LEU B 1 26 ? -2.846 19.906 15.18 1 96.94 26 LEU B C 1
ATOM 1234 O O . LEU B 1 26 ? -3.414 19.594 14.125 1 96.94 26 LEU B O 1
ATOM 1238 N N . ALA B 1 27 ? -3.281 20.797 15.977 1 96.62 27 ALA B N 1
ATOM 1239 C CA . ALA B 1 27 ? -4.578 21.422 15.75 1 96.62 27 ALA B CA 1
ATOM 1240 C C . ALA B 1 27 ? -4.441 22.656 14.859 1 96.62 27 ALA B C 1
ATOM 1242 O O . ALA B 1 27 ? -3.346 23.203 14.703 1 96.62 27 ALA B O 1
ATOM 1243 N N . PRO B 1 28 ? -5.551 22.984 14.258 1 97.19 28 PRO B N 1
ATOM 1244 C CA . PRO B 1 28 ? -5.508 24.25 13.5 1 97.19 28 PRO B CA 1
ATOM 1245 C C . PRO B 1 28 ? -4.945 25.406 14.312 1 97.19 28 PRO B C 1
ATOM 1247 O O . PRO B 1 28 ? -5.34 25.609 15.461 1 97.19 28 PRO B O 1
ATOM 1250 N N . GLY B 1 29 ? -3.986 26.078 13.75 1 97.56 29 GLY B N 1
ATOM 1251 C CA . GLY B 1 29 ? -3.408 27.25 14.398 1 97.56 29 GLY B CA 1
ATOM 1252 C C . GLY B 1 29 ? -2.17 26.922 15.211 1 97.56 29 GLY B C 1
ATOM 1253 O O . GLY B 1 29 ? -1.437 27.828 15.617 1 97.56 29 GLY B O 1
ATOM 1254 N N . ASP B 1 30 ? -1.899 25.672 15.453 1 97.94 30 ASP B N 1
ATOM 1255 C CA . ASP B 1 30 ? -0.727 25.266 16.234 1 97.94 30 ASP B CA 1
ATOM 1256 C C . ASP B 1 30 ? 0.563 25.641 15.5 1 97.94 30 ASP B C 1
ATOM 1258 O O . ASP B 1 30 ? 0.645 25.516 14.273 1 97.94 30 ASP B O 1
ATOM 1262 N N . LYS B 1 31 ? 1.5 25.969 16.281 1 98 31 LYS B N 1
ATOM 1263 C CA . LYS B 1 31 ? 2.832 26.203 15.727 1 98 31 LYS B CA 1
ATOM 1264 C C . LYS B 1 31 ? 3.584 24.891 15.516 1 98 31 LYS B C 1
ATOM 1266 O O . LYS B 1 31 ? 3.576 24.016 16.391 1 98 31 LYS B O 1
ATOM 1271 N N . LEU B 1 32 ? 4.16 24.734 14.336 1 97.94 32 LEU B N 1
ATOM 1272 C CA . LEU B 1 32 ? 5.043 23.594 14.102 1 97.94 32 LEU B CA 1
ATOM 1273 C C . LEU B 1 32 ? 6.414 23.844 14.734 1 97.94 32 LEU B C 1
ATOM 1275 O O . LEU B 1 32 ? 6.844 24.984 14.875 1 97.94 32 LEU B O 1
ATOM 1279 N N . PRO B 1 33 ? 7.09 22.781 15.086 1 95.94 33 PRO B N 1
ATOM 1280 C CA . PRO B 1 33 ? 8.492 22.969 15.477 1 95.94 33 PRO B CA 1
ATOM 1281 C C . PRO B 1 33 ? 9.32 23.656 14.398 1 95.94 33 PRO B C 1
ATOM 1283 O O . PRO B 1 33 ? 9 23.562 13.211 1 95.94 33 PRO B O 1
ATOM 1286 N N . ALA B 1 34 ? 10.328 24.312 14.883 1 96.25 34 ALA B N 1
ATOM 1287 C CA . ALA B 1 34 ? 11.234 24.969 13.938 1 96.25 34 ALA B CA 1
ATOM 1288 C C . ALA B 1 34 ? 11.82 23.953 12.953 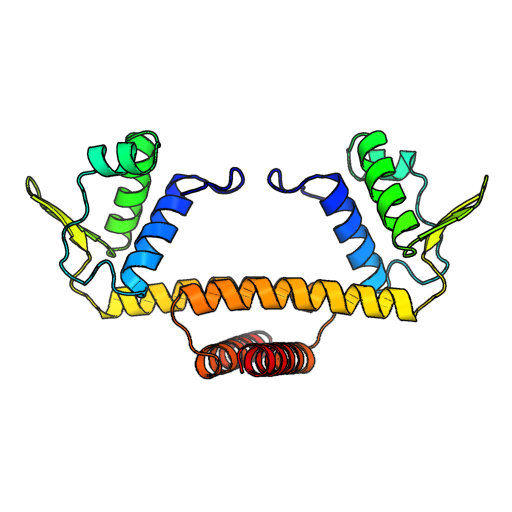1 96.25 34 ALA B C 1
ATOM 1290 O O . ALA B 1 34 ? 11.984 22.766 13.289 1 96.25 34 ALA B O 1
ATOM 1291 N N . VAL B 1 35 ? 12.078 24.375 11.742 1 96.75 35 VAL B N 1
ATOM 1292 C CA . VAL B 1 35 ? 12.594 23.531 10.664 1 96.75 35 VAL B CA 1
ATOM 1293 C C . VAL B 1 35 ? 13.812 22.766 11.156 1 96.75 35 VAL B C 1
ATOM 1295 O O . VAL B 1 35 ? 13.914 21.547 10.953 1 96.75 35 VAL B O 1
ATOM 1298 N N . ARG B 1 36 ? 14.734 23.453 11.852 1 96.38 36 ARG B N 1
ATOM 1299 C CA . ARG B 1 36 ? 15.961 22.828 12.336 1 96.38 36 ARG B CA 1
ATOM 1300 C C . ARG B 1 36 ? 15.648 21.766 13.391 1 96.38 36 ARG B C 1
ATOM 1302 O O . ARG B 1 36 ? 16.281 20.719 13.43 1 96.38 36 ARG B O 1
ATOM 1309 N N . GLN B 1 37 ? 14.75 22.078 14.211 1 96.56 37 GLN B N 1
ATOM 1310 C CA . GLN B 1 37 ? 14.352 21.109 15.242 1 96.56 37 GLN B CA 1
ATOM 1311 C C . GLN B 1 37 ? 13.719 19.875 14.617 1 96.56 37 GLN B C 1
ATOM 1313 O O . GLN B 1 37 ? 14.008 18.75 15.031 1 96.56 37 GLN B O 1
ATOM 1318 N N . LEU B 1 38 ? 12.828 20.062 13.594 1 95.94 38 LEU B N 1
ATOM 1319 C CA . LEU B 1 38 ? 12.227 18.938 12.875 1 95.94 38 LEU B CA 1
ATOM 1320 C C . LEU B 1 38 ? 13.305 18.078 12.227 1 95.94 38 LEU B C 1
ATOM 1322 O O . LEU B 1 38 ? 13.219 16.844 12.258 1 95.94 38 LEU B O 1
ATOM 1326 N N . 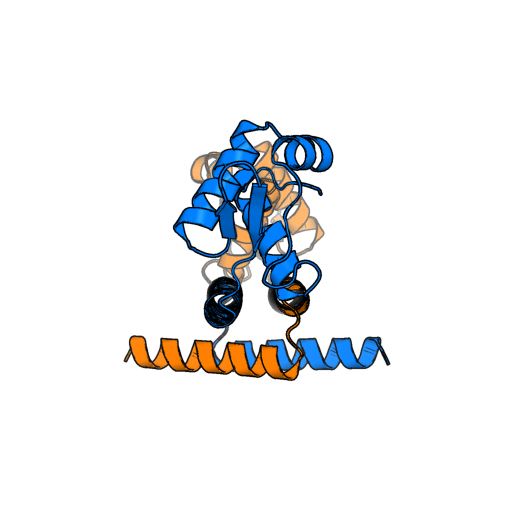ALA B 1 39 ? 14.281 18.734 11.633 1 96.88 39 ALA B N 1
ATOM 1327 C CA . ALA B 1 39 ? 15.383 18.031 10.992 1 96.88 39 ALA B CA 1
ATOM 1328 C C . ALA B 1 39 ? 16.109 17.125 11.984 1 96.88 39 ALA B C 1
ATOM 1330 O O . ALA B 1 39 ? 16.422 15.977 11.688 1 96.88 39 ALA B O 1
ATOM 1331 N N . VAL B 1 40 ? 16.312 17.641 13.18 1 95.62 40 VAL B N 1
ATOM 1332 C CA . VAL B 1 40 ? 17 16.906 14.234 1 95.62 40 VAL B CA 1
ATOM 1333 C C . VAL B 1 40 ? 16.109 15.773 14.742 1 95.62 40 VAL B C 1
ATOM 1335 O O . VAL B 1 40 ? 16.547 14.617 14.812 1 95.62 40 VAL B O 1
ATOM 1338 N N . ASP B 1 41 ? 14.883 16.156 14.984 1 93.62 41 ASP B N 1
ATOM 1339 C CA . ASP B 1 41 ? 13.945 15.188 15.539 1 93.62 41 ASP B CA 1
ATOM 1340 C C . ASP B 1 41 ? 13.758 14 14.594 1 93.62 41 ASP B C 1
ATOM 1342 O O . ASP B 1 41 ? 13.609 12.859 15.039 1 93.62 41 ASP B O 1
ATOM 1346 N N . LEU B 1 42 ? 13.758 14.281 13.32 1 93.12 42 LEU B N 1
ATOM 1347 C CA . LEU B 1 42 ? 13.461 13.25 12.328 1 93.12 42 LEU B CA 1
ATOM 1348 C C . LEU B 1 42 ? 14.742 12.68 11.734 1 93.12 42 LEU B C 1
ATOM 1350 O O . LEU B 1 42 ? 14.688 11.773 10.891 1 93.12 42 LEU B O 1
ATOM 1354 N N . THR B 1 43 ? 15.867 13.227 12.148 1 94.44 43 THR B N 1
ATOM 1355 C CA . THR B 1 43 ? 17.172 12.812 11.648 1 94.44 43 THR B CA 1
ATOM 1356 C C . THR B 1 43 ? 17.219 12.883 10.125 1 94.44 43 THR B C 1
ATOM 1358 O O . THR B 1 43 ? 17.609 11.914 9.469 1 94.44 43 THR B O 1
ATOM 1361 N N . VAL B 1 44 ? 16.875 13.992 9.625 1 95.75 44 VAL B N 1
ATOM 1362 C CA . VAL B 1 44 ? 16.828 14.234 8.188 1 95.75 44 VAL B CA 1
ATOM 1363 C C . VAL B 1 44 ? 17.531 15.555 7.871 1 95.75 44 VAL B C 1
ATOM 1365 O O . VAL B 1 44 ? 17.656 16.422 8.742 1 95.75 44 VAL B O 1
ATOM 1368 N N . ASN B 1 45 ? 17.984 15.648 6.695 1 96.12 45 ASN B N 1
ATOM 1369 C CA . ASN B 1 45 ? 18.609 16.891 6.227 1 96.12 45 ASN B CA 1
ATOM 1370 C C . ASN B 1 45 ? 17.625 18.062 6.285 1 96.12 45 ASN B C 1
ATOM 1372 O O . ASN B 1 45 ? 16.469 17.922 5.898 1 96.12 45 ASN B O 1
ATOM 1376 N N . VAL B 1 46 ? 18.094 19.188 6.773 1 97.31 46 VAL B N 1
ATOM 1377 C CA . VAL B 1 46 ? 17.281 20.391 6.938 1 97.31 46 VAL B CA 1
ATOM 1378 C C . VAL B 1 46 ? 16.641 20.75 5.605 1 97.31 46 VAL B C 1
ATOM 1380 O O . VAL B 1 46 ? 15.484 21.203 5.566 1 97.31 46 VAL B O 1
ATOM 1383 N N . ASN B 1 47 ? 17.266 20.531 4.539 1 98 47 ASN B N 1
ATOM 1384 C CA . ASN B 1 47 ? 16.75 20.875 3.221 1 98 47 ASN B CA 1
ATOM 1385 C C . ASN B 1 47 ? 15.547 20.016 2.852 1 98 47 ASN B C 1
ATOM 1387 O O . ASN B 1 47 ? 14.633 20.484 2.17 1 98 47 ASN B O 1
ATOM 1391 N N . THR B 1 48 ? 15.57 18.781 3.246 1 97.75 48 THR B N 1
ATOM 1392 C CA . THR B 1 48 ? 14.453 17.875 2.998 1 97.75 48 THR B CA 1
ATOM 1393 C C . THR B 1 48 ? 13.219 18.312 3.779 1 97.75 48 THR B C 1
ATOM 1395 O O . THR B 1 48 ? 12.102 18.266 3.258 1 97.75 48 THR B O 1
ATOM 1398 N N . VAL B 1 49 ? 13.492 18.781 4.98 1 97.69 49 VAL B N 1
ATOM 1399 C CA . VAL B 1 49 ? 12.398 19.297 5.801 1 97.69 49 VAL B CA 1
ATOM 1400 C C . VAL B 1 49 ? 11.82 20.562 5.164 1 97.69 49 VAL B C 1
ATOM 1402 O O . VAL B 1 49 ? 10.602 20.703 5.059 1 97.69 49 VAL B O 1
ATOM 1405 N N . GLN B 1 50 ? 12.672 21.391 4.715 1 97.94 50 GLN B N 1
ATOM 1406 C CA . GLN B 1 50 ? 12.242 22.641 4.082 1 97.94 50 GLN B CA 1
ATOM 1407 C C . GLN B 1 50 ? 11.391 22.359 2.846 1 97.94 50 GLN B C 1
ATOM 1409 O O . GLN B 1 50 ? 10.391 23.031 2.611 1 97.94 50 GLN B O 1
ATOM 1414 N N . ARG B 1 51 ? 11.82 21.406 2.123 1 98.12 51 ARG B N 1
ATOM 1415 C CA . ARG B 1 51 ? 11.055 21.031 0.942 1 98.12 51 ARG B CA 1
ATOM 1416 C C . ARG B 1 51 ? 9.656 20.562 1.326 1 98.12 51 ARG B C 1
ATOM 1418 O O . ARG B 1 51 ? 8.664 20.969 0.712 1 98.12 51 ARG B O 1
ATOM 1425 N N . ALA B 1 52 ? 9.562 19.688 2.285 1 98.12 52 ALA B N 1
ATOM 1426 C CA . ALA B 1 52 ? 8.273 19.188 2.752 1 98.12 52 ALA B CA 1
ATOM 1427 C C . ALA B 1 52 ? 7.359 20.328 3.197 1 98.12 52 ALA B C 1
ATOM 1429 O O . ALA B 1 52 ? 6.215 20.422 2.756 1 98.12 52 ALA B O 1
ATOM 1430 N N . LEU B 1 53 ? 7.938 21.188 3.99 1 98.31 53 LEU B N 1
ATOM 1431 C CA . LEU B 1 53 ? 7.145 22.281 4.523 1 98.31 53 LEU B CA 1
ATOM 1432 C C . LEU B 1 53 ? 6.762 23.266 3.422 1 98.31 53 LEU B C 1
ATOM 1434 O O . LEU B 1 53 ? 5.664 23.828 3.434 1 98.31 53 LEU B O 1
ATOM 1438 N N . GLY B 1 54 ? 7.711 23.5 2.527 1 98.31 54 GLY B N 1
ATOM 1439 C CA . GLY B 1 54 ? 7.406 24.344 1.394 1 98.31 54 GLY B CA 1
ATOM 1440 C C . GLY B 1 54 ? 6.207 23.875 0.592 1 98.31 54 GLY B C 1
ATOM 1441 O O . GLY B 1 54 ? 5.344 24.672 0.222 1 98.31 54 GLY B O 1
ATOM 1442 N N . GLU B 1 55 ? 6.125 22.594 0.331 1 98 55 GLU B N 1
ATOM 1443 C CA . GLU B 1 55 ? 4.988 22.031 -0.389 1 98 55 GLU B CA 1
ATOM 1444 C C . GLU B 1 55 ? 3.699 22.172 0.413 1 98 55 GLU B C 1
ATOM 1446 O O . GLU B 1 55 ? 2.645 22.469 -0.148 1 98 55 GLU B O 1
ATOM 1451 N N . MET B 1 56 ? 3.828 21.922 1.659 1 98.25 56 MET B N 1
ATOM 1452 C CA . MET B 1 56 ? 2.656 22.047 2.525 1 98.25 56 MET B CA 1
ATOM 1453 C C . MET B 1 56 ? 2.133 23.469 2.547 1 98.25 56 MET B C 1
ATOM 1455 O O . MET B 1 56 ? 0.923 23.703 2.625 1 98.25 56 MET B O 1
ATOM 1459 N N . ILE B 1 57 ? 3.055 24.453 2.504 1 98 57 ILE B N 1
ATOM 1460 C CA . ILE B 1 57 ? 2.686 25.875 2.436 1 98 57 ILE B CA 1
ATOM 1461 C C . ILE B 1 57 ? 1.969 26.156 1.118 1 98 57 ILE B C 1
ATOM 1463 O O . ILE B 1 57 ? 0.908 26.781 1.104 1 98 57 ILE B O 1
ATOM 1467 N N . THR B 1 58 ? 2.549 25.688 0.052 1 97.56 58 THR B N 1
ATOM 1468 C CA . THR B 1 58 ? 1.95 25.859 -1.267 1 97.56 58 THR B CA 1
ATOM 1469 C C . THR B 1 58 ? 0.544 25.266 -1.307 1 97.56 58 THR B C 1
ATOM 1471 O O . THR B 1 58 ? -0.363 25.844 -1.908 1 97.56 58 THR B O 1
ATOM 1474 N N . GLU B 1 59 ? 0.359 24.156 -0.584 1 96.19 59 GLU B N 1
ATOM 1475 C CA . GLU B 1 59 ? -0.924 23.469 -0.549 1 96.19 59 GLU B CA 1
ATOM 1476 C C . GLU B 1 59 ? -1.903 24.156 0.392 1 96.19 59 GLU B C 1
ATOM 1478 O O . GLU B 1 59 ? -3.094 23.844 0.402 1 96.19 59 GLU B O 1
ATOM 1483 N N . GLY B 1 60 ? -1.367 25.047 1.231 1 97.56 60 GLY B N 1
ATOM 1484 C CA . GLY B 1 60 ? -2.203 25.812 2.137 1 97.56 60 GLY B CA 1
ATOM 1485 C C . GLY B 1 60 ? -2.514 25.078 3.43 1 97.56 60 GLY B C 1
ATOM 1486 O O . GLY B 1 60 ? -3.438 25.453 4.156 1 97.56 60 GLY B O 1
ATOM 1487 N N . ILE B 1 61 ? -1.787 24.047 3.74 1 97.94 61 ILE B N 1
ATOM 1488 C CA . ILE B 1 61 ? -2.027 23.219 4.922 1 97.94 61 ILE B CA 1
ATOM 1489 C C . ILE B 1 61 ? -1.328 23.844 6.129 1 97.94 61 ILE B C 1
ATOM 1491 O O . ILE B 1 61 ? -1.788 23.688 7.266 1 97.94 61 ILE B O 1
ATOM 1495 N N . ILE B 1 62 ? -0.195 24.484 5.785 1 98.44 62 ILE B N 1
ATOM 1496 C CA . ILE B 1 62 ? 0.457 25.281 6.809 1 98.44 62 ILE B CA 1
ATOM 1497 C C . ILE B 1 62 ? 0.738 26.688 6.262 1 98.44 62 ILE B C 1
ATOM 1499 O O . ILE B 1 62 ? 0.704 26.906 5.047 1 98.44 62 ILE B O 1
ATOM 1503 N N . GLU B 1 63 ? 0.958 27.531 7.148 1 97.94 63 GLU B N 1
ATOM 1504 C CA . GLU B 1 63 ? 1.251 28.922 6.809 1 97.94 63 GLU B CA 1
ATOM 1505 C C . GLU B 1 63 ? 2.547 29.391 7.469 1 97.94 63 GLU B C 1
ATOM 1507 O O . GLU B 1 63 ? 2.777 29.125 8.648 1 97.94 63 GLU B O 1
ATOM 1512 N N . SER B 1 64 ? 3.289 30.016 6.664 1 97.56 64 SER B N 1
ATOM 1513 C CA . SER B 1 64 ? 4.523 30.594 7.188 1 97.56 64 SER B CA 1
ATOM 1514 C C . SER B 1 64 ? 4.316 32.031 7.641 1 97.56 64 SER B C 1
ATOM 1516 O O . SER B 1 64 ? 3.705 32.844 6.926 1 97.56 64 SER B O 1
ATOM 1518 N N . LYS B 1 65 ? 4.699 32.344 8.828 1 96.06 65 LYS B N 1
ATOM 1519 C CA . LYS B 1 65 ? 4.711 33.719 9.328 1 96.06 65 LYS B CA 1
ATOM 1520 C C . LYS B 1 65 ? 6.137 34.188 9.578 1 96.06 65 LYS B C 1
ATOM 1522 O O . LYS B 1 65 ? 6.867 33.625 10.375 1 96.06 65 LYS B O 1
ATOM 1527 N N . ARG B 1 66 ? 6.449 35.25 8.945 1 93.81 66 ARG B N 1
ATOM 1528 C CA . ARG B 1 66 ? 7.809 35.781 9 1 93.81 66 ARG B CA 1
ATOM 1529 C C . ARG B 1 66 ? 8.25 36 10.445 1 93.81 66 ARG B C 1
ATOM 1531 O O . ARG B 1 66 ? 7.559 36.656 11.211 1 93.81 66 ARG B O 1
ATOM 1538 N N . GLY B 1 67 ? 9.312 35.375 10.758 1 93.69 67 GLY B N 1
ATOM 1539 C CA . GLY B 1 67 ? 9.914 35.562 12.07 1 93.69 67 GLY B CA 1
ATOM 1540 C C . GLY B 1 67 ? 9.211 34.781 13.164 1 93.69 67 GLY B C 1
ATOM 1541 O O . GLY B 1 67 ? 9.656 34.75 14.312 1 93.69 67 GLY B O 1
ATOM 1542 N N . LYS B 1 68 ? 8.117 34.156 12.883 1 96.31 68 LYS B N 1
ATOM 1543 C CA . LYS B 1 68 ? 7.332 33.469 13.906 1 96.31 68 LYS B CA 1
ATOM 1544 C C . LYS B 1 68 ? 7.355 31.953 13.695 1 96.31 68 LYS B C 1
ATOM 1546 O O . LYS B 1 68 ? 7.324 31.188 14.656 1 96.31 68 LYS B O 1
ATOM 1551 N N . GLY B 1 69 ? 7.441 31.562 12.422 1 97.12 69 GLY B N 1
ATOM 1552 C CA . GLY B 1 69 ? 7.5 30.141 12.133 1 97.12 69 GLY B CA 1
ATOM 1553 C C . GLY B 1 69 ? 6.34 29.656 11.281 1 97.12 69 GLY B C 1
ATOM 1554 O O . GLY B 1 69 ? 5.742 30.422 10.531 1 97.12 69 GLY B O 1
ATOM 1555 N N . ASN B 1 70 ? 6.18 28.312 11.219 1 98.25 70 ASN B N 1
ATOM 1556 C CA . ASN B 1 70 ? 5.113 27.688 10.453 1 98.25 70 ASN B CA 1
ATOM 1557 C C . ASN B 1 70 ? 3.953 27.266 11.352 1 98.25 70 ASN B C 1
ATOM 1559 O O . ASN B 1 70 ? 4.172 26.75 12.453 1 98.25 70 ASN B O 1
ATOM 1563 N N . PHE B 1 71 ? 2.77 27.5 10.867 1 98.62 71 PHE B N 1
ATOM 1564 C CA . PHE B 1 71 ? 1.57 27.203 11.648 1 98.62 71 PHE B CA 1
ATOM 1565 C C . PHE B 1 71 ? 0.599 26.359 10.836 1 98.62 71 PHE B C 1
ATOM 1567 O O . PHE B 1 71 ? 0.477 26.531 9.617 1 98.62 71 PHE B O 1
ATOM 1574 N N . VAL B 1 72 ? -0.081 25.453 11.523 1 98.5 72 VAL B N 1
ATOM 1575 C CA . VAL B 1 72 ? -1.165 24.734 10.867 1 98.5 72 VAL B CA 1
ATOM 1576 C C . VAL B 1 72 ? -2.254 25.703 10.43 1 98.5 72 VAL B C 1
ATOM 1578 O O . VAL B 1 72 ? -2.613 26.625 11.18 1 98.5 72 VAL B O 1
ATOM 1581 N N . THR B 1 73 ? -2.754 25.547 9.273 1 98.06 73 THR B N 1
ATOM 1582 C CA . THR B 1 73 ? -3.803 26.422 8.766 1 98.06 73 THR B CA 1
ATOM 1583 C C . THR B 1 73 ? -5.004 26.438 9.703 1 98.06 73 THR B C 1
ATOM 1585 O O . THR B 1 73 ? -5.316 25.422 10.336 1 98.06 73 THR B O 1
ATOM 1588 N N . MET B 1 74 ? -5.73 27.578 9.789 1 97.12 74 MET B N 1
ATOM 1589 C CA . MET B 1 74 ? -6.961 27.688 10.57 1 97.12 74 MET B CA 1
ATOM 1590 C C . MET B 1 74 ? -8.164 27.25 9.742 1 97.12 74 MET B C 1
ATOM 1592 O O . MET B 1 74 ? -9.281 27.156 10.258 1 97.12 74 MET B O 1
ATOM 1596 N N . ASP B 1 75 ? -7.922 27 8.461 1 96.38 75 ASP B N 1
ATOM 1597 C CA . ASP B 1 75 ? -8.977 26.562 7.551 1 96.38 75 ASP B CA 1
ATOM 1598 C C . ASP B 1 75 ? -9.289 25.078 7.738 1 96.38 75 ASP B C 1
ATOM 1600 O O . ASP B 1 75 ? -8.68 24.234 7.086 1 96.38 75 ASP B O 1
ATOM 1604 N N . GLU B 1 76 ? -10.242 24.812 8.5 1 94.31 76 GLU B N 1
ATOM 1605 C CA . GLU B 1 76 ? -10.578 23.438 8.836 1 94.31 76 GLU B CA 1
ATOM 1606 C C . GLU B 1 76 ? -11.07 22.656 7.613 1 94.31 76 GLU B C 1
ATOM 1608 O O . GLU B 1 76 ? -10.914 21.438 7.535 1 94.31 76 GLU B O 1
ATOM 1613 N N . GLN B 1 77 ? -11.648 23.406 6.727 1 95.69 77 GLN B N 1
ATOM 1614 C CA . GLN B 1 77 ? -12.117 22.766 5.504 1 95.69 77 GLN B CA 1
ATOM 1615 C C . GLN B 1 77 ? -10.953 22.203 4.691 1 95.69 77 GLN B C 1
ATOM 1617 O O . GLN B 1 77 ? -11.078 21.172 4.043 1 95.69 77 GLN B O 1
ATOM 1622 N N . ARG B 1 78 ? -9.844 22.859 4.703 1 95.69 78 ARG B N 1
ATOM 1623 C CA . ARG B 1 78 ? -8.656 22.391 3.992 1 95.69 78 ARG B CA 1
ATOM 1624 C C . ARG B 1 78 ? -8.125 21.094 4.605 1 95.69 78 ARG B C 1
ATOM 1626 O O . ARG B 1 78 ? -7.688 20.188 3.885 1 95.69 78 ARG B O 1
ATOM 1633 N N . ILE B 1 79 ? -8.172 21.031 5.863 1 94.75 79 ILE B N 1
ATOM 1634 C CA . ILE B 1 79 ? -7.699 19.828 6.555 1 94.75 79 ILE B CA 1
ATOM 1635 C C . ILE B 1 79 ? -8.633 18.656 6.262 1 94.75 79 ILE B C 1
ATOM 1637 O O . ILE B 1 79 ? -8.18 17.547 6.031 1 94.75 79 ILE B O 1
ATOM 1641 N N . THR B 1 80 ? -9.914 19.047 6.289 1 94.94 80 THR B N 1
ATOM 1642 C CA . THR B 1 80 ? -10.906 18.031 5.965 1 94.94 80 THR B CA 1
ATOM 1643 C C . THR B 1 80 ? -10.695 17.5 4.547 1 94.94 80 THR B C 1
ATOM 1645 O O . THR B 1 80 ? -10.734 16.297 4.312 1 94.94 80 THR B O 1
ATOM 1648 N N . HIS B 1 81 ? -10.453 18.391 3.664 1 95.81 81 HIS B N 1
ATOM 1649 C CA . HIS B 1 81 ? -10.203 18.016 2.279 1 95.81 81 HIS B CA 1
ATOM 1650 C C . HIS B 1 81 ? -8.938 17.172 2.158 1 95.81 81 HIS B C 1
ATOM 1652 O O . HIS B 1 81 ? -8.898 16.203 1.4 1 95.81 81 HIS B O 1
ATOM 1658 N N . LEU B 1 82 ? -7.953 17.531 2.885 1 95.75 82 LEU B N 1
ATOM 1659 C CA . LEU B 1 82 ? -6.715 16.766 2.92 1 95.75 82 LEU B CA 1
ATOM 1660 C C . LEU B 1 82 ? -6.973 15.328 3.375 1 95.75 82 LEU B C 1
ATOM 1662 O O . LEU B 1 82 ? -6.484 14.375 2.764 1 95.75 82 LEU B O 1
ATOM 1666 N N . LYS B 1 83 ? -7.711 15.211 4.434 1 95.75 83 LYS B N 1
ATOM 1667 C CA . LYS B 1 83 ? -8.07 13.883 4.93 1 95.75 83 LYS B CA 1
ATOM 1668 C C . LYS B 1 83 ? -8.766 13.062 3.854 1 95.75 83 LYS B C 1
ATOM 1670 O O . LYS B 1 83 ? -8.414 11.906 3.621 1 95.75 83 LYS B O 1
ATOM 1675 N N . GLU B 1 84 ? -9.703 13.711 3.213 1 95.94 84 GLU B N 1
ATOM 1676 C CA . GLU B 1 84 ? -10.453 13.031 2.16 1 95.94 84 GLU B CA 1
ATOM 1677 C C . GLU B 1 84 ? -9.531 12.586 1.027 1 95.94 84 GLU B C 1
ATOM 1679 O O . GLU B 1 84 ? -9.672 11.484 0.501 1 95.94 84 GLU B O 1
ATOM 1684 N N . GLN B 1 85 ? -8.664 13.445 0.719 1 95.56 85 GLN B N 1
ATOM 1685 C CA . GLN B 1 85 ? -7.719 13.125 -0.342 1 95.56 85 GLN B CA 1
ATOM 1686 C C . GLN B 1 85 ? -6.848 11.938 0.037 1 95.56 85 GLN B C 1
ATOM 1688 O O . GLN B 1 85 ? -6.641 11.031 -0.772 1 95.56 85 GLN B O 1
ATOM 1693 N N . LEU B 1 86 ? -6.355 11.914 1.188 1 95.94 86 LEU B N 1
ATOM 1694 C CA . LEU B 1 86 ? -5.512 10.82 1.663 1 95.94 86 LEU B CA 1
ATOM 1695 C C . LEU B 1 86 ? -6.297 9.516 1.719 1 95.94 86 LEU B C 1
ATOM 1697 O O . LEU B 1 86 ? -5.777 8.461 1.348 1 95.94 86 LEU B O 1
ATOM 1701 N N . VAL B 1 87 ? -7.527 9.578 2.162 1 97.25 87 VAL B N 1
ATOM 1702 C CA . VAL B 1 87 ? -8.398 8.414 2.209 1 97.25 87 VAL B CA 1
ATOM 1703 C C . VAL B 1 87 ? -8.602 7.859 0.799 1 97.25 87 VAL B C 1
ATOM 1705 O O . VAL B 1 87 ? -8.43 6.66 0.567 1 97.25 87 VAL B O 1
ATOM 1708 N N . MET B 1 88 ? -8.891 8.711 -0.109 1 96.5 88 MET B N 1
ATOM 1709 C CA . MET B 1 88 ? -9.156 8.297 -1.484 1 96.5 88 MET B CA 1
ATOM 1710 C C . MET B 1 88 ? -7.918 7.648 -2.104 1 96.5 88 MET B C 1
ATOM 1712 O O . MET B 1 88 ? -8.031 6.672 -2.848 1 96.5 88 MET B O 1
ATOM 1716 N N . GLU B 1 89 ? -6.832 8.219 -1.817 1 95.19 89 GLU B N 1
ATOM 1717 C CA . GLU B 1 89 ? -5.59 7.66 -2.334 1 95.19 89 GLU B CA 1
ATOM 1718 C C . GLU B 1 89 ? -5.387 6.227 -1.847 1 95.19 89 GLU B C 1
ATOM 1720 O O . GLU B 1 89 ? -4.977 5.355 -2.615 1 95.19 89 GLU B O 1
ATOM 1725 N N . GLN B 1 90 ? -5.613 5.996 -0.588 1 96.06 90 GLN B N 1
ATOM 1726 C CA . GLN B 1 90 ? -5.48 4.656 -0.025 1 96.06 90 GLN B CA 1
ATOM 1727 C C . GLN B 1 90 ? -6.508 3.701 -0.627 1 96.06 90 GLN B C 1
ATOM 1729 O O . GLN B 1 90 ? -6.184 2.557 -0.952 1 96.06 90 GLN B O 1
ATOM 1734 N N . LEU B 1 91 ? -7.75 4.156 -0.836 1 97.56 91 LEU B N 1
ATOM 1735 C CA . LEU B 1 91 ? -8.812 3.334 -1.396 1 97.56 91 LEU B CA 1
ATOM 1736 C C . LEU B 1 91 ? -8.523 2.975 -2.848 1 97.56 91 LEU B C 1
ATOM 1738 O O . LEU B 1 91 ? -8.75 1.839 -3.27 1 97.56 91 LEU B O 1
ATOM 1742 N N . GLU B 1 92 ? -8.078 3.969 -3.564 1 97 92 GLU B N 1
ATOM 1743 C CA . GLU B 1 92 ? -7.707 3.711 -4.953 1 97 92 GLU B CA 1
ATOM 1744 C C . GLU B 1 92 ? -6.637 2.629 -5.047 1 97 92 GLU B C 1
ATOM 1746 O O . GLU B 1 92 ? -6.738 1.72 -5.875 1 97 92 GLU B O 1
ATOM 1751 N N . ARG B 1 93 ? -5.676 2.77 -4.203 1 95.31 93 ARG B N 1
ATOM 1752 C CA . ARG B 1 93 ? -4.566 1.819 -4.203 1 95.31 93 ARG B CA 1
ATOM 1753 C C . ARG B 1 93 ? -5.059 0.405 -3.916 1 95.31 93 ARG B C 1
ATOM 1755 O O . ARG B 1 93 ? -4.754 -0.528 -4.66 1 95.31 93 ARG B O 1
ATOM 1762 N N . VAL B 1 94 ? -5.812 0.275 -2.875 1 97.44 94 VAL B N 1
ATOM 1763 C CA . VAL B 1 94 ? -6.23 -1.07 -2.496 1 97.44 94 VAL B CA 1
ATOM 1764 C C . VAL B 1 94 ? -7.234 -1.606 -3.516 1 97.44 94 VAL B C 1
ATOM 1766 O O . VAL B 1 94 ? -7.25 -2.803 -3.812 1 97.44 94 VAL B O 1
ATOM 1769 N N . TYR B 1 95 ? -8.07 -0.768 -4.027 1 97.31 95 TYR B N 1
ATOM 1770 C CA . TYR B 1 95 ? -9.023 -1.164 -5.059 1 97.31 95 TYR B CA 1
ATOM 1771 C C . TYR B 1 95 ? -8.297 -1.764 -6.262 1 97.31 95 TYR B C 1
ATOM 1773 O O . TYR B 1 95 ? -8.672 -2.84 -6.738 1 97.31 95 TYR B O 1
ATOM 1781 N N . GLU B 1 96 ? -7.281 -1.084 -6.719 1 95.88 96 GLU B N 1
ATOM 1782 C CA . GLU B 1 96 ? -6.512 -1.552 -7.867 1 95.88 96 GLU B CA 1
ATOM 1783 C C . GLU B 1 96 ? -5.812 -2.875 -7.562 1 95.88 96 GLU B C 1
ATOM 1785 O O . GLU B 1 96 ? -5.773 -3.77 -8.414 1 95.88 96 GLU B O 1
ATOM 1790 N N . GLN B 1 97 ? -5.266 -2.941 -6.371 1 94.12 97 GLN B N 1
ATOM 1791 C CA . GLN B 1 97 ? -4.559 -4.156 -5.98 1 94.12 97 GLN B CA 1
ATOM 1792 C C . GLN B 1 97 ? -5.516 -5.344 -5.891 1 94.12 97 GLN B C 1
ATOM 1794 O O . GLN B 1 97 ? -5.195 -6.441 -6.352 1 94.12 97 GLN B O 1
ATOM 1799 N N . LEU B 1 98 ? -6.691 -5.168 -5.344 1 96.94 98 LEU B N 1
ATOM 1800 C CA . LEU B 1 98 ? -7.66 -6.25 -5.184 1 96.94 98 LEU B CA 1
ATOM 1801 C C . LEU B 1 98 ? -8.273 -6.633 -6.527 1 96.94 98 LEU B C 1
ATOM 1803 O O . LEU B 1 98 ? -8.5 -7.816 -6.793 1 96.94 98 LEU B O 1
ATOM 1807 N N . HIS B 1 99 ? -8.5 -5.621 -7.395 1 94.94 99 HIS B N 1
ATOM 1808 C CA . HIS B 1 99 ? -8.977 -5.926 -8.742 1 94.94 99 HIS B CA 1
ATOM 1809 C C . HIS B 1 99 ? -7.941 -6.73 -9.516 1 94.94 99 HIS B C 1
ATOM 1811 O O . HIS B 1 99 ? -8.297 -7.617 -10.297 1 94.94 99 HIS B O 1
ATOM 1817 N N . ALA B 1 100 ? -6.742 -6.359 -9.258 1 92 100 ALA B N 1
ATOM 1818 C CA . ALA B 1 100 ? -5.676 -7.098 -9.93 1 92 100 ALA B CA 1
ATOM 1819 C C . ALA B 1 100 ? -5.68 -8.57 -9.516 1 92 100 ALA B C 1
ATOM 1821 O O . ALA B 1 100 ? -5.168 -9.422 -10.234 1 92 100 ALA B O 1
ATOM 1822 N N . LEU B 1 101 ? -6.195 -8.867 -8.344 1 94.25 101 LEU B N 1
ATOM 1823 C CA . LEU B 1 101 ? -6.352 -10.242 -7.883 1 94.25 101 LEU B CA 1
ATOM 1824 C C . LEU B 1 101 ? -7.684 -10.828 -8.352 1 94.25 101 LEU B C 1
ATOM 1826 O O . LEU B 1 101 ? -8.133 -11.844 -7.824 1 94.25 101 LEU B O 1
ATOM 1830 N N . ASN B 1 102 ? -8.422 -10.062 -9.25 1 93.62 102 ASN B N 1
ATOM 1831 C CA . ASN B 1 102 ? -9.625 -10.484 -9.961 1 93.62 102 ASN B CA 1
ATOM 1832 C C . ASN B 1 102 ? -10.844 -10.477 -9.047 1 93.62 102 ASN B C 1
ATOM 1834 O O . ASN B 1 102 ? -11.734 -11.32 -9.18 1 93.62 102 ASN B O 1
ATOM 1838 N N . LEU B 1 103 ? -10.852 -9.633 -8.102 1 96 103 LEU B N 1
ATOM 1839 C CA . LEU B 1 103 ? -12.055 -9.445 -7.297 1 96 103 LEU B CA 1
ATOM 1840 C C . LEU B 1 103 ? -13 -8.453 -7.957 1 96 103 LEU B C 1
ATOM 1842 O O . LEU B 1 103 ? -12.555 -7.438 -8.5 1 96 103 LEU B O 1
ATOM 1846 N N . THR B 1 104 ? -14.281 -8.75 -7.895 1 95.75 104 THR B N 1
ATOM 1847 C CA . THR B 1 104 ? -15.305 -7.805 -8.336 1 95.75 104 THR B CA 1
ATOM 1848 C C . THR B 1 104 ? -15.578 -6.762 -7.258 1 95.75 104 THR B C 1
ATOM 1850 O O . THR B 1 104 ? -15.117 -6.898 -6.121 1 95.75 104 THR B O 1
ATOM 1853 N N . ASP B 1 105 ? -16.312 -5.754 -7.578 1 97.06 105 ASP B N 1
ATOM 1854 C CA . ASP B 1 105 ? -16.703 -4.73 -6.613 1 97.06 105 ASP B CA 1
ATOM 1855 C C . ASP B 1 105 ? -17.422 -5.348 -5.418 1 97.06 105 ASP B C 1
ATOM 1857 O O . ASP B 1 105 ? -17.125 -5.023 -4.266 1 97.06 105 ASP B O 1
ATOM 1861 N N . GLU B 1 106 ? -18.297 -6.223 -5.75 1 96.88 106 GLU B N 1
ATOM 1862 C CA . GLU B 1 106 ? -19.078 -6.875 -4.699 1 96.88 106 GLU B CA 1
ATOM 1863 C C . GLU B 1 106 ? -18.188 -7.715 -3.793 1 96.88 106 GLU B C 1
ATOM 1865 O O . GLU B 1 106 ? -18.359 -7.734 -2.574 1 96.88 106 GLU B O 1
ATOM 1870 N N . GLU B 1 107 ? -17.234 -8.383 -4.391 1 97.38 107 GLU B N 1
ATOM 1871 C CA . GLU B 1 107 ? -16.328 -9.219 -3.619 1 97.38 107 GLU B CA 1
ATOM 1872 C C . GLU B 1 107 ? -15.414 -8.367 -2.736 1 97.38 107 GLU B C 1
ATOM 1874 O O . GLU B 1 107 ? -15.086 -8.766 -1.617 1 97.38 107 GLU B O 1
ATOM 1879 N N . ILE B 1 108 ? -14.984 -7.23 -3.24 1 97.94 108 ILE B N 1
ATOM 1880 C CA . ILE B 1 108 ? -14.109 -6.332 -2.49 1 97.94 108 ILE B CA 1
ATOM 1881 C C . ILE B 1 108 ? -14.836 -5.836 -1.239 1 97.94 108 ILE B C 1
ATOM 1883 O O . ILE B 1 108 ? -14.297 -5.91 -0.132 1 97.94 108 ILE B O 1
ATOM 1887 N N . ILE B 1 109 ? -16.062 -5.402 -1.373 1 97.56 109 ILE B N 1
ATOM 1888 C CA . ILE B 1 109 ? -16.844 -4.91 -0.249 1 97.56 109 ILE B CA 1
ATOM 1889 C C . ILE B 1 109 ? -17.078 -6.035 0.757 1 97.56 109 ILE B C 1
ATOM 1891 O O . ILE B 1 109 ? -16.891 -5.848 1.962 1 97.56 109 ILE B O 1
ATOM 1895 N N . ALA B 1 110 ? -17.453 -7.191 0.217 1 97.62 110 ALA B N 1
ATOM 1896 C CA . ALA B 1 110 ? -17.703 -8.336 1.086 1 97.62 110 ALA B CA 1
ATOM 1897 C C . ALA B 1 110 ? -16.453 -8.734 1.862 1 97.62 110 ALA B C 1
ATOM 1899 O O . ALA B 1 110 ? -16.531 -9.062 3.049 1 97.62 110 ALA B O 1
ATOM 1900 N N . SER B 1 111 ? -15.312 -8.711 1.194 1 97.69 111 SER B N 1
ATOM 1901 C CA . SER B 1 111 ? -14.055 -9.078 1.838 1 97.69 111 SER B CA 1
ATOM 1902 C C . SER B 1 111 ? -13.688 -8.086 2.936 1 97.69 111 SER B C 1
ATOM 1904 O O . SER B 1 111 ? -13.219 -8.484 4.004 1 97.69 111 SER B O 1
ATOM 1906 N N . LEU B 1 112 ? -13.852 -6.848 2.648 1 97.75 112 LEU B N 1
ATOM 1907 C CA . LEU B 1 112 ? -13.57 -5.828 3.654 1 97.75 112 LEU B CA 1
ATOM 1908 C C . LEU B 1 112 ? -14.477 -6.008 4.871 1 97.75 112 LEU B C 1
ATOM 1910 O O . LEU B 1 112 ? -14.008 -5.938 6.012 1 97.75 112 LEU B O 1
ATOM 1914 N N . LYS B 1 113 ? -15.766 -6.238 4.637 1 97.19 113 LYS B N 1
ATOM 1915 C CA . LYS B 1 113 ? -16.719 -6.449 5.73 1 97.19 113 LYS B CA 1
ATOM 1916 C C . LYS B 1 113 ? -16.328 -7.672 6.559 1 97.19 113 LYS B C 1
ATOM 1918 O O . LYS B 1 113 ? -16.375 -7.633 7.789 1 97.19 113 LYS B O 1
ATOM 1923 N N . ARG B 1 114 ? -15.969 -8.703 5.867 1 96.38 114 ARG B N 1
ATOM 1924 C CA . ARG B 1 114 ? -15.539 -9.914 6.555 1 96.38 114 ARG B CA 1
ATOM 1925 C C . ARG B 1 114 ? -14.289 -9.664 7.395 1 96.38 114 ARG B C 1
ATOM 1927 O O . ARG B 1 114 ? -14.203 -10.125 8.531 1 96.38 114 ARG B O 1
ATOM 1934 N N . TYR B 1 115 ? -13.367 -8.984 6.824 1 96.94 115 TYR B N 1
ATOM 1935 C CA . TYR B 1 115 ? -12.141 -8.656 7.539 1 96.94 115 TYR B CA 1
ATOM 1936 C C . TYR B 1 115 ? -12.438 -7.883 8.812 1 96.94 115 TYR B C 1
ATOM 1938 O O . TYR B 1 115 ? -11.898 -8.195 9.883 1 96.94 115 TYR B O 1
ATOM 1946 N N . ILE B 1 116 ? -13.297 -6.855 8.742 1 95.81 116 ILE B N 1
ATOM 1947 C CA . ILE B 1 116 ? -13.648 -6.008 9.875 1 95.81 116 ILE B CA 1
ATOM 1948 C C . ILE B 1 116 ? -14.367 -6.836 10.938 1 95.81 116 ILE B C 1
ATOM 1950 O O . ILE B 1 116 ? -14.117 -6.684 12.133 1 95.81 116 ILE B O 1
ATOM 1954 N N . ALA B 1 117 ? -15.25 -7.719 10.469 1 93.94 117 ALA B N 1
ATOM 1955 C CA . ALA B 1 117 ? -16.016 -8.57 11.383 1 93.94 117 ALA B CA 1
ATOM 1956 C C . ALA B 1 117 ? -15.086 -9.508 12.148 1 93.94 117 ALA B C 1
ATOM 1958 O O . ALA B 1 117 ? -15.305 -9.766 13.336 1 93.94 117 ALA B O 1
ATOM 1959 N N . GLN B 1 118 ? -14.086 -10.016 11.516 1 91.12 118 GLN B N 1
ATOM 1960 C CA . GLN B 1 118 ? -13.148 -10.953 12.133 1 91.12 118 GLN B CA 1
ATOM 1961 C C . GLN B 1 118 ? -12.25 -10.234 13.141 1 91.12 118 GLN B C 1
ATOM 1963 O O . GLN B 1 118 ? -11.875 -10.82 14.164 1 91.12 118 GLN B O 1
ATOM 1968 N N . ARG B 1 119 ? -11.812 -9.008 12.898 1 84.12 119 ARG B N 1
ATOM 1969 C CA . ARG B 1 119 ? -11 -8.211 13.82 1 84.12 119 ARG B CA 1
ATOM 1970 C C . ARG B 1 119 ? -11.805 -7.809 15.047 1 84.12 119 ARG B C 1
ATOM 1972 O O . ARG B 1 119 ? -11.281 -7.816 16.172 1 84.12 119 ARG B O 1
ATOM 1979 N N . GLY B 1 120 ? -13.023 -7.176 14.812 1 71.81 120 GLY B N 1
ATO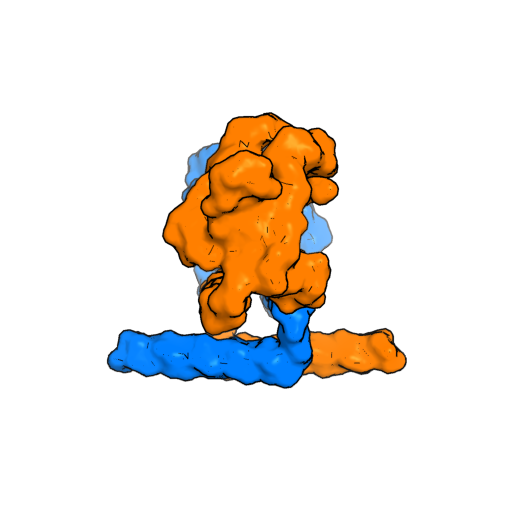M 1980 C CA . GLY B 1 120 ? -13.883 -6.82 15.93 1 71.81 120 GLY B CA 1
ATOM 1981 C C . GLY B 1 120 ? -14.141 -7.98 16.875 1 71.81 120 GLY B C 1
ATOM 1982 O O . GLY B 1 120 ? -14.312 -7.777 18.078 1 71.81 120 GLY B O 1
ATOM 1983 N N . GLN B 1 121 ? -14.195 -9.211 16.375 1 67.12 121 GLN B N 1
ATOM 1984 C CA . GLN B 1 121 ? -14.352 -10.391 17.219 1 67.12 121 GLN B CA 1
ATOM 1985 C C . GLN B 1 121 ? -13.062 -10.688 17.984 1 67.12 121 GLN B C 1
ATOM 1987 O O . GLN B 1 121 ? -13.102 -11.289 19.062 1 67.12 121 GLN B O 1
ATOM 1992 N N . GLN B 1 122 ? -11.906 -10.414 17.453 1 51.38 122 GLN B N 1
ATOM 1993 C CA . GLN B 1 122 ? -10.656 -10.68 18.156 1 51.38 122 GLN B CA 1
ATOM 1994 C C . GLN B 1 122 ? -10.422 -9.656 19.25 1 51.38 122 GLN B C 1
ATOM 1996 O O . GLN B 1 122 ? -9.703 -9.93 20.219 1 51.38 122 GLN B O 1
ATOM 2001 N N . HIS B 1 123 ? -10.75 -8.453 19.172 1 43.75 123 HIS B N 1
ATOM 2002 C CA . HIS B 1 123 ? -10.609 -7.457 20.234 1 43.75 123 HIS B CA 1
ATOM 2003 C C . HIS B 1 123 ? -11.75 -7.562 21.234 1 43.75 123 HIS B C 1
ATOM 2005 O O . HIS B 1 123 ? -11.805 -6.789 22.203 1 43.75 123 HIS B O 1
ATOM 2011 N N . ASP B 1 124 ? -12.758 -8.281 20.953 1 38.25 124 ASP B N 1
ATOM 2012 C CA . ASP B 1 124 ? -13.562 -8.664 22.109 1 38.25 124 ASP B CA 1
ATOM 2013 C C . ASP B 1 124 ? -12.992 -9.906 22.781 1 38.25 124 ASP B C 1
ATOM 2015 O O . ASP B 1 124 ? -12.602 -10.867 22.109 1 38.25 124 ASP B O 1
#

Solvent-accessible surface area (backbone atoms only — not comparable to full-atom values): 13616 Å² total; per-residue (Å²): 127,87,82,58,87,68,44,62,63,33,55,53,50,40,50,51,52,51,41,34,39,64,65,51,79,42,41,67,58,35,72,51,75,53,62,66,54,48,12,60,73,59,71,46,59,50,66,43,44,48,51,24,51,50,50,34,36,75,72,54,54,26,40,78,39,90,96,74,46,41,23,32,30,74,54,60,67,58,54,50,48,48,51,50,49,53,49,49,53,50,48,50,50,47,49,52,55,42,39,60,61,65,43,51,72,68,51,48,53,50,48,52,51,50,52,51,54,55,50,60,54,65,77,93,127,86,82,58,87,67,45,62,63,31,56,51,50,40,50,50,52,49,40,34,38,63,64,52,79,41,41,67,57,36,72,51,74,53,62,65,54,48,13,59,75,60,72,45,58,52,66,43,44,49,50,24,51,50,52,35,37,75,71,54,56,27,41,78,40,90,98,77,45,41,23,32,32,75,55,60,67,57,54,52,49,50,51,52,50,54,50,48,53,50,49,53,52,47,50,52,55,44,40,61,61,65,43,50,73,69,51,49,55,51,50,50,53,50,51,51,54,56,49,59,54,65,78,92

Secondary structure (DSSP, 8-state):
-PPPTTS-HHHHHHHHHHHHHHTTSS-TTPBPPPHHHHHHHHT--HHHHHHHHHHHHHTTSEEEETTTEEEE-S-HHHHHHHHHHHHHHHHHHHHHHHHHTT--HHHHHHHHHHHHHHHHHH--/-PPPTTS-HHHHHHHHHHHHHHTTSS-TTPBPPPHHHHHHHHT--HHHHHHHHHHHHHTTSEEEETTTEEEE-S-HHHHHHHHHHHHHHHHHHHHHHHHHTT--HHHHHHHHHHHHHHHHHH--

Nearest PDB structures (foldseek):
  4r1h-assembly1_B  TM=9.504E-01  e=2.953E-11  Listeria monocytogenes EGD-e
  3neu-assembly1_A-2  TM=9.409E-01  e=7.270E-10  Listeria innocua
  3tqn-assembly2_B  TM=7.692E-01  e=8.306E-08  Coxiella burnetii
  2ek5-assembly4_C-3  TM=7.187E-01  e=1.417E-07  Corynebacterium glutamicum ATCC 13032
  2du9-assembly1_A  TM=6.998E-01  e=2.583E-07  Corynebacterium glutamicum ATCC 13032